Protein AF-A0A2Z4HMQ8-F1 (afdb_monomer_lite)

Structure (mmCIF, N/CA/C/O backbone):
data_AF-A0A2Z4HMQ8-F1
#
_entry.id   AF-A0A2Z4HMQ8-F1
#
loop_
_atom_site.group_PDB
_atom_site.id
_atom_site.type_symbol
_atom_site.label_atom_id
_atom_site.label_alt_id
_atom_site.label_comp_id
_atom_site.label_asym_id
_atom_site.label_entity_id
_atom_site.label_seq_id
_atom_site.pdbx_PDB_ins_code
_atom_site.Cartn_x
_atom_site.Cartn_y
_atom_site.Cartn_z
_atom_site.occupancy
_atom_site.B_iso_or_equiv
_atom_site.auth_seq_id
_atom_site.auth_comp_id
_atom_site.auth_asym_id
_atom_site.auth_atom_id
_atom_site.pdbx_PDB_model_num
ATOM 1 N N . THR A 1 1 ? -20.849 -0.006 -19.896 1.00 36.09 1 THR A N 1
ATOM 2 C CA . THR A 1 1 ? -19.825 0.909 -20.436 1.00 36.09 1 THR A CA 1
ATOM 3 C C . THR A 1 1 ? -18.624 0.067 -20.778 1.00 36.09 1 THR A C 1
ATOM 5 O O . THR A 1 1 ? -18.210 -0.739 -19.958 1.00 36.09 1 THR A O 1
ATOM 8 N N . VAL A 1 2 ? -18.182 0.117 -22.032 1.00 34.94 2 VAL A N 1
ATOM 9 C CA . VAL A 1 2 ? -17.009 -0.637 -22.487 1.00 34.94 2 VAL A CA 1
ATOM 10 C C . VAL A 1 2 ? -15.808 -0.027 -21.775 1.00 34.94 2 VAL A C 1
ATOM 12 O O . VAL A 1 2 ? -15.567 1.167 -21.926 1.00 34.94 2 VAL A O 1
ATOM 15 N N . VAL A 1 3 ? -15.123 -0.814 -20.949 1.00 39.94 3 VAL A N 1
ATOM 16 C CA . VAL A 1 3 ? -13.788 -0.463 -20.467 1.00 39.94 3 VAL A CA 1
ATOM 17 C C . VAL A 1 3 ? -12.914 -0.538 -21.713 1.00 39.94 3 VAL A C 1
ATOM 19 O O . VAL A 1 3 ? -12.591 -1.633 -22.171 1.00 39.94 3 VAL A O 1
ATOM 22 N N . GLU A 1 4 ? -12.652 0.598 -22.364 1.00 44.06 4 GLU A N 1
ATOM 23 C CA . GLU A 1 4 ? -11.543 0.660 -23.314 1.00 44.06 4 GLU A CA 1
ATOM 24 C C . GLU A 1 4 ? -10.316 0.162 -22.556 1.00 44.06 4 GLU A C 1
ATOM 26 O O . GLU A 1 4 ? -10.044 0.634 -21.451 1.00 44.06 4 GLU A O 1
ATOM 31 N N . ASN A 1 5 ? -9.636 -0.851 -23.096 1.00 44.47 5 ASN A N 1
ATOM 32 C CA . ASN A 1 5 ? -8.364 -1.309 -22.557 1.00 44.47 5 ASN A CA 1
ATOM 33 C C . ASN A 1 5 ? -7.450 -0.084 -22.469 1.00 44.47 5 ASN A C 1
ATOM 35 O O . ASN A 1 5 ? -6.948 0.371 -23.495 1.00 44.47 5 ASN A O 1
ATOM 39 N N . MET A 1 6 ? -7.278 0.470 -21.267 1.00 53.66 6 MET A N 1
ATOM 40 C CA . MET A 1 6 ? -6.329 1.544 -21.012 1.00 53.66 6 MET A CA 1
ATOM 41 C C . MET A 1 6 ? -4.940 0.957 -21.235 1.00 53.66 6 MET A C 1
ATOM 43 O O . MET A 1 6 ? -4.371 0.299 -20.369 1.00 53.66 6 MET A O 1
ATOM 47 N N . THR A 1 7 ? -4.427 1.105 -22.451 1.00 65.50 7 THR A N 1
ATOM 48 C CA . THR A 1 7 ? -3.053 0.749 -22.773 1.00 65.50 7 THR A CA 1
ATOM 49 C C . THR A 1 7 ? -2.181 1.894 -22.299 1.00 65.50 7 THR A C 1
ATOM 51 O O . THR A 1 7 ? -2.090 2.933 -22.954 1.00 65.50 7 THR A O 1
ATOM 54 N N . PHE A 1 8 ? -1.574 1.721 -21.133 1.00 78.12 8 PHE A N 1
ATOM 55 C CA . PHE A 1 8 ? -0.517 2.611 -20.685 1.00 78.12 8 PHE A CA 1
ATOM 56 C C . PHE A 1 8 ? 0.743 2.323 -21.513 1.00 78.12 8 PHE A C 1
ATOM 58 O O . PHE A 1 8 ? 1.041 1.150 -21.754 1.00 78.12 8 PHE A O 1
ATOM 65 N N . PRO A 1 9 ? 1.518 3.341 -21.930 1.00 92.69 9 PRO A N 1
ATOM 66 C CA . PRO A 1 9 ? 2.778 3.143 -22.651 1.00 92.69 9 PRO A CA 1
ATOM 67 C C . PRO A 1 9 ? 3.895 2.631 -21.723 1.00 92.69 9 PRO A C 1
ATOM 69 O O . PRO A 1 9 ? 5.072 2.873 -21.964 1.00 92.69 9 PRO A O 1
ATOM 72 N N . ILE A 1 10 ? 3.532 1.959 -20.628 1.00 95.81 10 ILE A N 1
ATOM 73 C CA . ILE A 1 10 ? 4.424 1.350 -19.650 1.00 95.81 10 ILE A CA 1
ATOM 74 C C . ILE A 1 10 ? 3.818 0.032 -19.153 1.00 95.81 10 ILE A C 1
ATOM 76 O O . ILE A 1 10 ? 2.598 -0.143 -19.163 1.00 95.81 10 ILE A O 1
ATOM 80 N N . ARG A 1 11 ? 4.660 -0.900 -18.702 1.00 95.88 11 ARG A N 1
ATOM 81 C CA . ARG A 1 11 ? 4.232 -2.175 -18.108 1.00 95.88 11 ARG A CA 1
ATOM 82 C C . ARG A 1 11 ? 5.260 -2.731 -17.129 1.00 95.88 11 ARG A C 1
ATOM 84 O O . ARG A 1 11 ? 6.455 -2.462 -17.255 1.00 95.88 11 ARG A O 1
ATOM 91 N N . LEU A 1 12 ? 4.789 -3.569 -16.208 1.00 95.12 12 LEU A N 1
ATOM 92 C CA . LEU A 1 12 ? 5.636 -4.445 -15.403 1.00 95.12 12 LEU A CA 1
ATOM 93 C C . LEU A 1 12 ? 5.644 -5.842 -16.023 1.00 95.12 12 LEU A C 1
ATOM 95 O O . LEU A 1 12 ? 4.594 -6.382 -16.369 1.00 95.12 12 LEU A O 1
ATOM 99 N N . VAL A 1 13 ? 6.831 -6.420 -16.189 1.00 95.31 13 VAL A N 1
ATOM 100 C CA . VAL A 1 13 ? 7.010 -7.767 -16.749 1.00 95.31 13 VAL A CA 1
ATOM 101 C C . VAL A 1 13 ? 7.883 -8.633 -15.852 1.00 95.31 13 VAL A C 1
ATOM 103 O O . VAL A 1 13 ? 8.680 -8.134 -15.057 1.00 95.31 13 VAL A O 1
ATOM 106 N N . ASP A 1 14 ? 7.742 -9.950 -16.005 1.00 93.00 14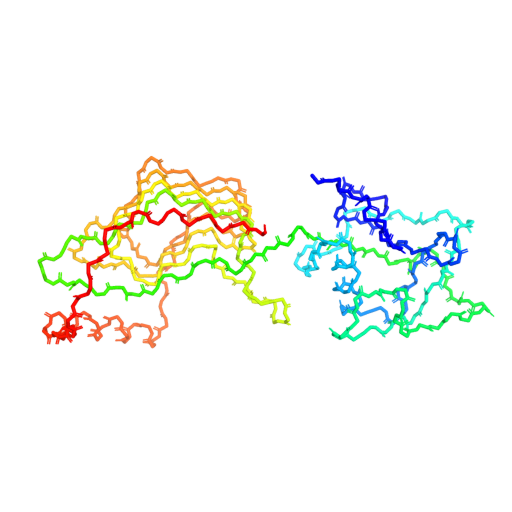 ASP A N 1
ATOM 107 C CA . ASP A 1 14 ? 8.514 -10.969 -15.282 1.00 93.00 14 ASP A CA 1
ATOM 108 C C . ASP A 1 14 ? 8.408 -10.883 -13.743 1.00 93.00 14 ASP A C 1
ATOM 110 O O . ASP A 1 14 ? 9.294 -11.343 -13.018 1.00 93.00 14 ASP A O 1
ATOM 114 N N . GLY A 1 15 ? 7.317 -10.298 -13.240 1.00 91.94 15 GLY A N 1
ATOM 115 C CA . GLY A 1 15 ? 6.936 -10.331 -11.831 1.00 91.94 15 GLY A CA 1
ATOM 116 C C . GLY A 1 15 ? 6.167 -11.588 -11.440 1.00 91.94 15 GLY A C 1
ATOM 117 O O . GLY A 1 15 ? 5.676 -12.334 -12.288 1.00 91.94 15 GLY A O 1
ATOM 118 N N . VAL A 1 16 ? 6.041 -11.821 -10.131 1.00 91.75 16 VAL A N 1
ATOM 119 C CA . VAL A 1 16 ? 5.185 -12.900 -9.602 1.00 91.75 16 VAL A CA 1
ATOM 120 C C . VAL A 1 16 ? 3.710 -12.489 -9.637 1.00 91.75 16 VAL A C 1
ATOM 122 O O . VAL A 1 16 ? 2.835 -13.343 -9.778 1.00 91.75 16 VAL A O 1
ATOM 125 N N . THR A 1 17 ? 3.438 -11.188 -9.518 1.00 91.00 17 THR A N 1
ATOM 126 C CA . THR A 1 17 ? 2.111 -10.575 -9.634 1.00 91.00 17 THR A CA 1
ATOM 127 C C . THR A 1 17 ? 2.119 -9.492 -10.713 1.00 91.00 17 THR A C 1
ATOM 129 O O . THR A 1 17 ? 3.168 -9.121 -11.232 1.00 91.00 17 THR A O 1
ATOM 132 N N . ASP A 1 18 ? 0.940 -8.968 -11.033 1.00 90.94 18 ASP A N 1
ATOM 133 C CA . ASP A 1 18 ? 0.739 -7.808 -11.909 1.00 90.94 18 ASP A CA 1
ATOM 134 C C . ASP A 1 18 ? 1.208 -6.472 -11.301 1.00 90.94 18 ASP A C 1
ATOM 136 O O . ASP A 1 18 ? 1.281 -5.461 -11.994 1.00 90.94 18 ASP A O 1
ATOM 140 N N . GLN A 1 19 ? 1.547 -6.470 -10.012 1.00 92.38 19 GLN A N 1
ATOM 141 C CA . GLN A 1 19 ? 1.969 -5.297 -9.250 1.00 92.38 19 GLN A CA 1
ATOM 142 C C . GLN A 1 19 ? 3.485 -5.212 -9.071 1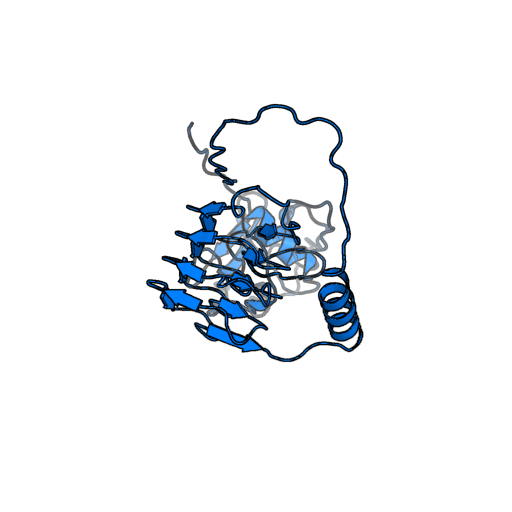.00 92.38 19 GLN A C 1
ATOM 144 O O . GLN A 1 19 ? 3.978 -4.236 -8.515 1.00 92.38 19 GLN A O 1
ATOM 149 N N . GLU A 1 20 ? 4.246 -6.211 -9.511 1.00 94.19 20 GLU A N 1
ATOM 150 C CA . GLU A 1 20 ? 5.702 -6.188 -9.413 1.00 94.19 20 GLU A CA 1
ATOM 151 C C . GLU A 1 20 ? 6.363 -6.607 -10.723 1.00 94.19 20 GLU A C 1
ATOM 153 O O . GLU A 1 20 ? 5.771 -7.316 -11.527 1.00 94.19 20 GLU A O 1
ATOM 158 N N . GLY A 1 21 ? 7.602 -6.174 -10.954 1.00 95.38 21 GLY A N 1
ATOM 159 C CA . GLY A 1 21 ? 8.387 -6.646 -12.093 1.00 95.38 21 GLY A CA 1
ATOM 160 C C . GLY A 1 21 ? 9.405 -5.643 -12.612 1.00 95.38 21 GLY A C 1
ATOM 161 O O . GLY A 1 21 ? 9.645 -4.591 -12.014 1.00 95.38 21 GLY A O 1
ATOM 162 N N . ARG A 1 22 ? 10.022 -5.994 -13.741 1.00 96.44 22 ARG A N 1
ATOM 163 C CA . ARG A 1 22 ? 10.869 -5.090 -14.523 1.00 96.44 22 ARG A CA 1
ATOM 164 C C . ARG A 1 22 ? 9.989 -4.066 -15.227 1.00 96.44 22 ARG A C 1
ATOM 166 O O . ARG A 1 22 ? 8.999 -4.442 -15.850 1.00 96.44 22 ARG A O 1
ATOM 173 N N . LEU A 1 23 ? 10.372 -2.798 -15.150 1.00 96.31 23 LEU A N 1
ATOM 174 C CA . LEU A 1 23 ? 9.684 -1.716 -15.837 1.00 96.31 23 LEU A CA 1
ATOM 175 C C . LEU A 1 23 ? 10.112 -1.661 -17.307 1.00 96.31 23 LEU A C 1
ATOM 177 O O . LEU A 1 23 ? 11.295 -1.497 -17.619 1.00 96.31 23 LEU A O 1
ATOM 181 N N . GLU A 1 24 ? 9.131 -1.751 -18.197 1.00 96.38 24 GLU A N 1
ATOM 182 C CA . GLU A 1 24 ? 9.290 -1.486 -19.623 1.00 96.38 24 GLU A CA 1
ATOM 183 C C . GLU A 1 24 ? 8.391 -0.324 -20.043 1.00 96.38 24 GLU A C 1
ATOM 185 O O . GLU A 1 24 ? 7.298 -0.145 -19.505 1.00 96.38 24 GLU A O 1
ATOM 190 N N . VAL A 1 25 ? 8.860 0.457 -21.013 1.00 95.50 25 VAL A N 1
ATOM 191 C CA . VAL A 1 25 ? 8.139 1.583 -21.616 1.00 95.50 25 VAL A CA 1
ATOM 192 C C . VAL A 1 25 ? 8.033 1.379 -23.122 1.00 95.50 25 VAL A C 1
ATOM 194 O O . VAL A 1 25 ? 8.879 0.709 -23.719 1.00 95.50 25 VAL A O 1
ATOM 197 N N . GLU A 1 26 ? 7.012 1.964 -23.734 1.00 94.19 26 GLU A N 1
ATOM 198 C CA . GLU A 1 26 ? 6.814 1.997 -25.177 1.00 94.19 26 GLU A CA 1
ATOM 199 C C . GLU A 1 26 ? 7.099 3.405 -25.704 1.00 94.19 26 GLU A C 1
ATOM 201 O O . GLU A 1 26 ? 6.390 4.355 -25.376 1.00 94.19 26 GLU A O 1
ATOM 206 N N . LEU A 1 27 ? 8.128 3.534 -26.544 1.00 89.94 27 LEU A N 1
ATOM 207 C CA . LEU A 1 27 ? 8.435 4.761 -27.282 1.00 89.94 27 LEU A CA 1
ATOM 208 C C . LEU A 1 27 ? 8.437 4.448 -28.776 1.00 89.94 27 LEU A C 1
ATOM 210 O O . LEU A 1 27 ? 9.053 3.472 -29.205 1.00 89.94 27 LEU A O 1
ATOM 214 N N . ASP A 1 28 ? 7.727 5.256 -29.565 1.00 88.81 28 ASP A N 1
ATOM 215 C CA . ASP A 1 28 ? 7.635 5.118 -31.027 1.00 88.81 28 ASP A CA 1
ATOM 216 C C . ASP A 1 28 ? 7.291 3.685 -31.500 1.00 88.81 28 ASP A C 1
ATOM 218 O O . ASP A 1 28 ? 7.827 3.180 -32.489 1.00 88.81 28 ASP A O 1
ATOM 222 N N . GLY A 1 29 ? 6.399 3.003 -30.770 1.00 90.38 29 GLY A N 1
ATOM 223 C CA . GLY A 1 29 ? 5.945 1.637 -31.069 1.00 90.38 29 GLY A CA 1
ATOM 224 C C . GLY A 1 29 ? 6.947 0.529 -30.722 1.00 90.38 29 GLY A C 1
ATOM 225 O O . GLY A 1 29 ? 6.772 -0.615 -31.144 1.00 90.38 29 GLY A O 1
ATOM 226 N N . THR A 1 30 ? 8.014 0.852 -29.985 1.00 92.12 30 THR A N 1
ATOM 227 C CA . THR A 1 30 ? 9.024 -0.109 -29.530 1.00 92.12 30 THR A CA 1
ATOM 228 C C . THR A 1 30 ? 9.030 -0.197 -28.010 1.00 92.12 30 THR A C 1
ATOM 230 O O . THR A 1 30 ? 9.172 0.812 -27.323 1.00 92.12 30 THR A O 1
ATOM 233 N N . TRP A 1 31 ? 8.934 -1.421 -27.488 1.00 95.44 31 TRP A N 1
ATOM 234 C CA . TRP A 1 31 ? 9.090 -1.706 -26.062 1.00 95.44 31 TRP A CA 1
ATOM 235 C C . TRP A 1 31 ? 10.560 -1.869 -25.682 1.00 95.44 31 TRP A C 1
ATOM 237 O O . TRP A 1 31 ? 11.325 -2.530 -26.389 1.00 95.44 31 TRP A O 1
ATOM 247 N N . GLY A 1 32 ? 10.936 -1.330 -24.528 1.00 94.94 32 GLY A N 1
ATOM 248 C CA . GLY A 1 32 ? 12.270 -1.503 -23.969 1.00 94.94 32 GLY A CA 1
ATOM 249 C C . GLY A 1 32 ? 12.357 -1.116 -22.501 1.00 94.94 32 GLY A C 1
ATOM 250 O O . GLY A 1 32 ? 11.380 -0.669 -21.902 1.00 94.94 32 GLY A O 1
ATOM 251 N N . THR A 1 33 ? 13.524 -1.334 -21.903 1.00 95.56 33 THR A N 1
ATOM 252 C CA . THR A 1 33 ? 13.729 -1.170 -20.460 1.00 95.56 33 THR A CA 1
ATOM 253 C C . THR A 1 33 ? 14.157 0.247 -20.092 1.00 95.56 33 THR A C 1
ATOM 255 O O . THR A 1 33 ? 14.583 1.045 -20.934 1.00 95.56 33 THR A O 1
ATOM 258 N N . VAL A 1 34 ? 14.055 0.555 -18.800 1.00 94.75 34 VAL A N 1
ATOM 259 C CA . VAL A 1 34 ? 14.532 1.810 -18.210 1.00 94.75 34 VAL A CA 1
ATOM 260 C C . VAL A 1 34 ? 15.769 1.535 -17.364 1.00 94.75 34 VAL A C 1
ATOM 262 O O . VAL A 1 34 ? 15.760 0.632 -16.532 1.00 94.75 34 VAL A O 1
ATOM 265 N N . CYS A 1 35 ? 16.825 2.324 -17.546 1.00 94.00 35 CYS A N 1
ATOM 266 C CA . CYS A 1 35 ? 18.038 2.247 -16.743 1.00 94.00 35 CYS A CA 1
ATOM 267 C C . CYS A 1 35 ? 17.882 2.994 -15.411 1.00 94.00 35 CYS A C 1
ATOM 269 O O . CYS A 1 35 ? 17.401 4.124 -15.364 1.00 94.00 35 CYS A O 1
ATOM 271 N N . ASN A 1 36 ? 18.383 2.404 -14.326 1.00 93.62 36 ASN A N 1
ATOM 272 C CA . ASN A 1 36 ? 18.281 2.930 -12.966 1.00 93.62 36 ASN A CA 1
ATOM 273 C C . ASN A 1 36 ? 19.218 4.116 -12.658 1.00 93.62 36 ASN A C 1
ATOM 275 O O . ASN A 1 36 ? 19.211 4.637 -11.540 1.00 93.62 36 ASN A O 1
ATOM 279 N N . LYS A 1 37 ? 20.030 4.567 -13.625 1.00 92.25 37 LYS A N 1
ATOM 280 C CA . LYS A 1 37 ? 20.868 5.765 -13.474 1.00 92.25 37 LYS A CA 1
ATOM 281 C C . LYS A 1 37 ? 19.989 6.998 -13.291 1.00 92.25 37 LYS A C 1
ATOM 283 O O . LYS A 1 37 ? 19.204 7.325 -14.175 1.00 92.25 37 LYS A O 1
ATOM 288 N N . GLY A 1 38 ? 20.149 7.675 -12.156 1.00 90.75 38 GLY A N 1
ATOM 289 C CA . GLY A 1 38 ? 19.339 8.841 -11.802 1.00 90.75 38 GLY A CA 1
ATOM 290 C C . GLY A 1 38 ? 17.894 8.508 -11.428 1.00 90.75 38 GLY A C 1
ATOM 291 O O . GLY A 1 38 ? 17.094 9.425 -11.305 1.00 90.75 38 GLY A O 1
ATOM 292 N N . TRP A 1 39 ? 17.546 7.228 -11.248 1.00 94.31 39 TRP A N 1
ATOM 293 C CA . TRP A 1 39 ? 16.189 6.841 -10.872 1.00 94.31 39 TRP A CA 1
ATOM 294 C C . TRP A 1 39 ? 15.866 7.290 -9.447 1.00 94.31 39 TRP A C 1
ATOM 296 O O . TRP A 1 39 ? 16.622 7.013 -8.513 1.00 94.31 39 TRP A O 1
ATOM 306 N N . THR A 1 40 ? 14.736 7.970 -9.284 1.00 92.25 40 THR A N 1
ATOM 307 C CA . THR A 1 40 ? 14.275 8.508 -8.004 1.00 92.25 40 THR A CA 1
ATOM 308 C C . THR A 1 40 ? 12.998 7.815 -7.542 1.00 92.25 40 THR A C 1
ATOM 310 O O . THR A 1 40 ? 12.310 7.143 -8.310 1.00 92.25 40 THR A O 1
ATOM 313 N N . GLU A 1 41 ? 12.659 8.005 -6.269 1.00 90.75 41 GLU A N 1
ATOM 314 C CA . GLU A 1 41 ? 11.365 7.591 -5.724 1.00 90.75 41 GLU A CA 1
ATOM 315 C C . GLU A 1 41 ? 10.193 8.263 -6.449 1.00 90.75 41 GLU A C 1
ATOM 317 O O . GLU A 1 41 ? 9.200 7.601 -6.737 1.00 90.75 41 GLU A O 1
ATOM 322 N N . GLN A 1 42 ? 10.351 9.531 -6.839 1.00 92.00 42 GLN A N 1
ATOM 323 C CA . GLN A 1 42 ? 9.341 10.248 -7.610 1.00 92.00 42 GLN A CA 1
ATOM 324 C C . GLN A 1 42 ? 9.010 9.538 -8.924 1.00 92.00 42 GLN A C 1
ATOM 326 O O . GLN A 1 42 ? 7.843 9.360 -9.260 1.00 92.00 42 GLN A O 1
ATOM 331 N N . ASN A 1 43 ? 10.025 9.054 -9.642 1.00 95.00 43 ASN A N 1
ATOM 332 C CA . ASN A 1 43 ? 9.802 8.304 -10.876 1.00 95.00 43 ASN A CA 1
ATOM 333 C C . ASN A 1 43 ? 9.031 7.001 -10.617 1.00 95.00 43 ASN A C 1
ATOM 335 O O . ASN A 1 43 ? 8.200 6.609 -11.433 1.00 95.00 43 ASN A O 1
ATOM 339 N N . SER A 1 44 ? 9.280 6.336 -9.482 1.00 94.38 44 SER A N 1
ATOM 340 C CA . SER A 1 44 ? 8.524 5.148 -9.072 1.00 94.38 44 SER A CA 1
ATOM 341 C C . SER A 1 44 ? 7.057 5.474 -8.781 1.00 94.38 44 SER A C 1
ATOM 343 O O . SER A 1 44 ? 6.183 4.706 -9.178 1.00 94.38 44 SER A O 1
ATOM 345 N N . ILE A 1 45 ? 6.780 6.613 -8.131 1.00 92.06 45 ILE A N 1
ATOM 346 C CA . ILE A 1 45 ? 5.415 7.101 -7.877 1.00 92.06 45 ILE A CA 1
ATOM 347 C C . ILE A 1 45 ? 4.693 7.342 -9.204 1.00 92.06 45 ILE A C 1
ATOM 349 O O . ILE A 1 45 ? 3.618 6.783 -9.410 1.00 92.06 45 ILE A O 1
ATOM 353 N N . ILE A 1 46 ? 5.303 8.090 -10.130 1.00 93.94 46 ILE A N 1
ATOM 354 C CA . ILE A 1 46 ? 4.700 8.365 -11.443 1.00 93.94 46 ILE A CA 1
ATOM 355 C C . ILE A 1 46 ? 4.481 7.075 -12.238 1.00 93.94 46 ILE A C 1
ATOM 357 O O . ILE A 1 46 ? 3.399 6.880 -12.785 1.00 93.94 46 ILE A O 1
ATOM 361 N N . ALA A 1 47 ? 5.454 6.161 -12.257 1.00 95.19 47 ALA A N 1
ATOM 362 C CA . ALA A 1 47 ? 5.327 4.889 -12.963 1.00 95.19 47 ALA A CA 1
ATOM 363 C C . ALA A 1 47 ? 4.202 4.006 -12.394 1.00 95.19 47 ALA A C 1
ATOM 365 O O . ALA A 1 47 ? 3.402 3.474 -13.159 1.00 95.19 47 ALA A O 1
ATOM 366 N N . CYS A 1 48 ? 4.098 3.858 -11.068 1.00 94.12 48 CYS A N 1
ATOM 367 C CA . CYS A 1 48 ? 3.000 3.094 -10.470 1.00 94.12 48 CYS A CA 1
ATOM 368 C C . CYS A 1 48 ? 1.647 3.771 -10.722 1.00 94.12 48 CYS A C 1
ATOM 370 O O . CYS A 1 48 ? 0.713 3.096 -11.152 1.00 94.12 48 CYS A O 1
ATOM 372 N N . ASN A 1 49 ? 1.553 5.093 -10.543 1.00 92.25 49 ASN A N 1
ATOM 373 C CA . ASN A 1 49 ? 0.316 5.844 -10.775 1.00 92.25 49 ASN A CA 1
ATOM 374 C C . ASN A 1 49 ? -0.154 5.724 -12.227 1.00 92.25 49 ASN A C 1
ATOM 376 O O . ASN A 1 49 ? -1.340 5.524 -12.482 1.00 92.25 49 ASN A O 1
ATOM 380 N N . GLN A 1 50 ? 0.776 5.784 -13.183 1.00 94.50 50 GLN A N 1
ATOM 381 C CA . GLN A 1 50 ? 0.480 5.594 -14.598 1.00 94.50 50 GLN A CA 1
ATOM 382 C C . GLN A 1 50 ? 0.001 4.167 -14.907 1.00 94.50 50 GLN A C 1
ATOM 384 O O . GLN A 1 50 ? -0.717 3.990 -15.877 1.00 94.50 50 GLN A O 1
ATOM 389 N N . LEU A 1 51 ? 0.318 3.161 -14.085 1.00 93.88 51 LEU A N 1
ATOM 390 C CA . LEU A 1 51 ? -0.252 1.807 -14.179 1.00 93.88 51 LEU A CA 1
ATOM 391 C C . LEU A 1 51 ? -1.620 1.669 -13.481 1.00 93.88 51 LEU A C 1
ATOM 393 O O . LEU A 1 51 ? -2.181 0.574 -13.462 1.00 93.88 51 LEU A O 1
ATOM 397 N N . GLY A 1 52 ? -2.152 2.738 -12.879 1.00 91.88 52 GLY A N 1
ATOM 398 C CA . GLY A 1 52 ? -3.338 2.677 -12.017 1.00 91.88 52 GLY A CA 1
ATOM 399 C C . GLY A 1 52 ? -3.069 2.035 -10.650 1.00 91.88 52 GLY A C 1
ATOM 400 O O . GLY A 1 52 ? -3.993 1.561 -9.992 1.00 91.88 52 GLY A O 1
ATOM 401 N N . LEU A 1 53 ? -1.805 1.988 -10.231 1.00 91.88 53 LEU A N 1
ATOM 402 C CA . LEU A 1 53 ? -1.346 1.424 -8.967 1.00 91.88 53 LEU A CA 1
ATOM 403 C C . LEU A 1 53 ? -0.733 2.521 -8.087 1.00 91.88 53 LEU A C 1
ATOM 405 O O . LEU A 1 53 ? -0.434 3.616 -8.542 1.00 91.88 53 LEU A O 1
ATOM 409 N N . ALA A 1 54 ? -0.496 2.224 -6.816 1.00 88.94 54 ALA A N 1
ATOM 410 C CA . ALA A 1 54 ? 0.215 3.102 -5.897 1.00 88.94 54 ALA A CA 1
ATOM 411 C C . ALA A 1 54 ? 1.632 2.586 -5.639 1.00 88.94 54 ALA A C 1
ATOM 413 O O . ALA A 1 54 ? 1.845 1.392 -5.429 1.00 88.94 54 ALA A O 1
ATOM 414 N N . TYR A 1 55 ? 2.611 3.486 -5.589 1.00 88.38 55 TYR A N 1
ATOM 415 C CA . TYR A 1 55 ? 3.934 3.145 -5.076 1.00 88.38 55 TYR A CA 1
ATOM 416 C C . TYR A 1 55 ? 3.918 3.135 -3.542 1.00 88.38 55 TYR A C 1
ATOM 418 O O . TYR A 1 55 ? 3.342 4.025 -2.914 1.00 88.38 55 TYR A O 1
ATOM 426 N N . ASN A 1 56 ? 4.557 2.136 -2.929 1.00 81.31 56 ASN A N 1
ATOM 427 C CA . ASN A 1 56 ? 4.750 2.098 -1.484 1.00 81.31 56 ASN A CA 1
ATOM 428 C C . ASN A 1 56 ? 6.129 1.519 -1.140 1.00 81.31 56 ASN A C 1
ATOM 430 O O . ASN A 1 56 ? 6.360 0.320 -1.320 1.00 81.31 56 ASN A O 1
ATOM 434 N N . PRO A 1 57 ? 7.035 2.332 -0.577 1.00 77.44 57 PRO A N 1
ATOM 435 C CA . PRO A 1 57 ? 8.412 1.917 -0.331 1.00 77.44 57 PRO A CA 1
ATOM 436 C C . PRO A 1 57 ? 8.543 0.806 0.720 1.00 77.44 57 PRO A C 1
ATOM 438 O O . PRO A 1 57 ? 9.587 0.157 0.788 1.00 77.44 57 PRO A O 1
ATOM 441 N N . ARG A 1 58 ? 7.498 0.520 1.518 1.00 75.06 58 ARG A N 1
ATOM 442 C CA . ARG A 1 58 ? 7.500 -0.595 2.484 1.00 75.06 58 ARG A CA 1
ATOM 443 C C . ARG A 1 58 ? 7.488 -1.971 1.824 1.00 75.06 58 ARG A C 1
ATOM 445 O O . ARG A 1 58 ? 7.979 -2.920 2.428 1.00 75.06 58 ARG A O 1
ATOM 452 N N . PHE A 1 59 ? 6.956 -2.091 0.608 1.00 72.62 59 PHE A N 1
ATOM 453 C CA . PHE A 1 59 ? 6.927 -3.366 -0.120 1.00 72.62 59 PHE A CA 1
ATOM 454 C C . PHE A 1 59 ? 8.304 -3.773 -0.659 1.00 72.62 59 PHE A C 1
ATOM 456 O O . PHE A 1 59 ? 8.492 -4.910 -1.098 1.00 72.62 59 PHE A O 1
ATOM 463 N N . GLY A 1 60 ? 9.288 -2.875 -0.560 1.00 71.06 60 GLY A N 1
ATOM 464 C CA . GLY A 1 60 ? 10.658 -3.135 -0.960 1.00 71.06 60 GLY A CA 1
ATOM 465 C C . GLY A 1 60 ? 10.782 -3.336 -2.466 1.00 71.06 60 GLY A C 1
ATOM 466 O O . GLY A 1 60 ? 10.103 -2.697 -3.263 1.00 71.06 60 GLY A O 1
ATOM 467 N N . GLN A 1 61 ? 11.705 -4.207 -2.859 1.00 80.12 61 GLN A N 1
ATOM 468 C CA . GLN A 1 61 ? 11.961 -4.513 -4.264 1.00 80.12 61 GLN A CA 1
ATOM 469 C C . GLN A 1 61 ? 11.181 -5.759 -4.697 1.00 80.12 61 GLN A C 1
ATOM 471 O O . GLN A 1 61 ? 10.868 -6.594 -3.844 1.00 80.12 61 GLN A O 1
ATOM 476 N N . PRO A 1 62 ? 10.922 -5.929 -6.006 1.00 84.25 62 PRO A N 1
ATOM 477 C CA . PRO A 1 62 ? 10.282 -7.133 -6.520 1.00 84.25 62 PRO A CA 1
ATOM 478 C C . PRO A 1 62 ? 10.977 -8.413 -6.071 1.00 84.25 62 PRO A C 1
ATOM 480 O O . PRO A 1 62 ? 12.210 -8.471 -5.998 1.00 84.25 62 PRO A O 1
ATOM 483 N N . LYS A 1 63 ? 10.185 -9.457 -5.814 1.00 84.19 63 LYS A N 1
ATOM 484 C CA . LYS A 1 63 ? 10.677 -10.777 -5.385 1.00 84.19 63 LYS A CA 1
ATOM 485 C C . LYS A 1 63 ? 11.582 -11.429 -6.424 1.00 84.19 63 LYS A C 1
ATOM 487 O O . LYS A 1 63 ? 12.488 -12.182 -6.070 1.00 84.19 63 LYS A O 1
ATOM 492 N N . VAL A 1 64 ? 11.320 -11.156 -7.700 1.00 84.69 64 VAL A N 1
ATOM 493 C CA . VAL A 1 64 ? 12.073 -11.678 -8.839 1.00 84.69 64 VAL A CA 1
ATOM 494 C C . VAL A 1 64 ? 12.642 -10.512 -9.631 1.00 84.69 64 VAL A C 1
ATOM 496 O O . VAL A 1 64 ? 11.948 -9.545 -9.933 1.00 84.69 64 VAL A O 1
ATOM 499 N N . LYS A 1 65 ? 13.923 -10.624 -9.985 1.00 86.62 65 LYS A N 1
ATOM 500 C CA . LYS A 1 65 ? 14.622 -9.669 -10.843 1.00 86.62 65 LYS A CA 1
ATOM 501 C C . LYS A 1 65 ? 15.239 -10.385 -12.029 1.00 86.62 65 LYS A C 1
ATOM 503 O O . LYS A 1 65 ? 16.423 -10.716 -12.027 1.00 86.62 65 LYS A O 1
ATOM 508 N N . ALA A 1 66 ? 14.409 -10.682 -13.018 1.00 86.06 66 ALA A N 1
ATOM 509 C CA . ALA A 1 66 ? 14.881 -11.237 -14.274 1.00 86.06 66 ALA A CA 1
ATOM 510 C C . ALA A 1 66 ? 15.486 -10.118 -15.133 1.00 86.06 66 ALA A C 1
ATOM 512 O O . ALA A 1 66 ? 14.801 -9.144 -15.457 1.00 86.06 66 ALA A O 1
ATOM 513 N N . SER A 1 67 ? 16.758 -10.254 -15.509 1.00 87.38 67 SER A N 1
ATOM 514 C CA . SER A 1 67 ? 17.365 -9.388 -16.524 1.00 87.38 67 SER A CA 1
ATOM 515 C C . SER A 1 67 ? 16.639 -9.564 -17.853 1.00 87.38 67 SER A C 1
ATOM 517 O O . SER A 1 67 ? 16.307 -10.691 -18.234 1.00 87.38 67 SER A O 1
ATOM 519 N N . ALA A 1 68 ? 16.431 -8.469 -18.580 1.00 92.75 68 ALA A N 1
ATOM 520 C CA . ALA A 1 68 ? 15.886 -8.563 -19.924 1.00 92.75 68 ALA A CA 1
ATOM 521 C C . ALA A 1 68 ? 16.845 -9.324 -20.868 1.00 92.75 68 ALA A C 1
ATOM 523 O O . ALA A 1 68 ? 18.064 -9.373 -20.639 1.00 92.75 68 ALA A O 1
ATOM 524 N N . PRO A 1 69 ? 16.326 -9.915 -21.960 1.00 93.19 69 PRO A N 1
ATOM 525 C CA . PRO A 1 69 ? 17.160 -10.431 -23.039 1.00 93.19 69 PRO A CA 1
ATOM 526 C C . PRO A 1 69 ? 18.131 -9.363 -23.552 1.00 93.19 69 PRO A C 1
ATOM 528 O O . PRO A 1 69 ? 17.744 -8.220 -23.743 1.00 93.19 69 PRO A O 1
ATOM 531 N N . LYS A 1 70 ? 19.373 -9.743 -23.886 1.00 89.56 70 LYS A N 1
ATOM 532 C CA . LYS A 1 70 ? 20.401 -8.805 -24.399 1.00 89.56 70 LYS A CA 1
ATOM 533 C C . LYS A 1 70 ? 20.001 -8.035 -25.666 1.00 89.56 70 LYS A C 1
ATOM 535 O O . LYS A 1 70 ? 20.679 -7.083 -26.032 1.00 89.56 70 LYS A O 1
ATOM 540 N N . SER A 1 71 ? 18.986 -8.510 -26.383 1.00 91.31 71 SER A N 1
ATOM 541 C CA . SER A 1 71 ? 18.437 -7.875 -27.581 1.00 91.31 71 SER A CA 1
ATOM 542 C C . SER A 1 71 ? 17.398 -6.795 -27.278 1.00 91.31 71 SER A C 1
ATOM 544 O O . SER A 1 71 ? 17.006 -6.082 -28.197 1.00 91.31 71 SER A O 1
ATOM 546 N N . THR A 1 72 ? 16.906 -6.708 -26.041 1.00 93.88 72 THR A N 1
ATOM 547 C CA . THR A 1 72 ? 15.915 -5.711 -25.640 1.00 93.88 72 THR A CA 1
ATOM 548 C C . THR A 1 72 ? 16.583 -4.334 -25.578 1.00 93.88 72 THR A C 1
ATOM 550 O O . THR A 1 72 ? 17.646 -4.201 -24.974 1.00 93.88 72 THR A O 1
ATOM 553 N N . PRO A 1 73 ? 16.021 -3.291 -26.210 1.00 93.31 73 PRO A N 1
ATOM 554 C CA . PRO A 1 73 ? 16.606 -1.961 -26.137 1.00 93.31 73 PRO A CA 1
ATOM 555 C C . PRO A 1 73 ? 16.421 -1.364 -24.737 1.00 93.31 73 PRO A C 1
ATOM 557 O O . PRO A 1 73 ? 15.397 -1.573 -24.088 1.00 93.31 73 PRO A O 1
ATOM 560 N N . ILE A 1 74 ? 17.400 -0.579 -24.297 1.00 93.25 74 ILE A N 1
ATOM 561 C CA . ILE A 1 74 ? 17.258 0.322 -23.150 1.00 93.25 74 ILE A CA 1
ATOM 562 C C . ILE A 1 74 ? 16.844 1.673 -23.729 1.00 93.25 74 ILE A C 1
ATOM 564 O O . ILE A 1 74 ? 17.583 2.230 -24.541 1.00 93.25 74 ILE A O 1
ATOM 568 N N . LEU A 1 75 ? 15.661 2.166 -23.365 1.00 93.12 75 LEU A N 1
ATOM 569 C CA . LEU A 1 75 ? 15.047 3.334 -24.010 1.00 93.12 75 LEU A CA 1
ATOM 570 C C . LEU A 1 75 ? 15.219 4.629 -23.217 1.00 93.12 75 LEU A C 1
ATOM 572 O O . LEU A 1 75 ? 15.286 5.699 -23.813 1.00 93.12 75 LEU A O 1
ATOM 576 N N . LEU A 1 76 ? 15.302 4.536 -21.889 1.00 92.81 76 LEU A N 1
ATOM 577 C CA . LEU A 1 76 ? 15.375 5.690 -20.994 1.00 92.81 76 LEU A CA 1
ATOM 578 C C . LEU A 1 76 ? 16.498 5.521 -19.961 1.00 92.81 76 LEU A C 1
ATOM 580 O O . LEU A 1 76 ? 16.705 4.433 -19.421 1.00 92.81 76 LEU A O 1
ATOM 584 N N . ASN A 1 77 ? 17.189 6.610 -19.636 1.00 92.31 77 ASN A N 1
ATOM 585 C CA . ASN A 1 77 ? 18.036 6.773 -18.451 1.00 92.31 77 ASN A CA 1
ATOM 586 C C . ASN A 1 77 ? 17.901 8.223 -17.937 1.00 92.31 77 ASN A C 1
ATOM 588 O O . ASN A 1 77 ? 17.337 9.078 -18.625 1.00 92.31 77 ASN A O 1
ATOM 592 N N . TRP A 1 78 ? 18.387 8.498 -16.720 1.00 92.69 78 TRP A N 1
ATOM 593 C CA . TRP A 1 78 ? 18.307 9.829 -16.096 1.00 92.69 78 TRP A CA 1
ATOM 594 C C . TRP A 1 78 ? 16.902 10.439 -16.145 1.00 92.69 78 TRP A C 1
ATOM 596 O O . TRP A 1 78 ? 16.736 11.639 -16.353 1.00 92.69 78 TRP A O 1
ATOM 606 N N . VAL A 1 79 ? 15.887 9.590 -15.974 1.00 94.25 79 VAL A N 1
ATOM 607 C CA . VAL A 1 79 ? 14.495 10.031 -15.921 1.00 94.25 79 VAL A CA 1
ATOM 608 C C . VAL A 1 79 ? 14.329 10.946 -14.711 1.00 94.25 79 VAL A C 1
ATOM 610 O O . VAL A 1 79 ? 14.774 10.615 -13.613 1.00 94.25 79 VAL A O 1
ATOM 613 N N . SER A 1 80 ? 13.701 12.094 -14.915 1.00 94.75 80 SER A N 1
ATOM 614 C CA . SER A 1 80 ? 13.480 13.118 -13.904 1.00 94.75 80 SER A CA 1
ATOM 615 C C . SER A 1 80 ? 12.046 13.618 -14.013 1.00 94.75 80 SER A C 1
ATOM 617 O O . SER A 1 80 ? 11.776 14.592 -14.717 1.00 94.75 80 SER A O 1
ATOM 619 N N . CYS A 1 81 ? 11.137 12.936 -13.320 1.00 94.94 81 CYS A N 1
ATOM 620 C CA . CYS A 1 81 ? 9.760 13.384 -13.148 1.00 94.94 81 CYS A CA 1
ATOM 621 C C . CYS A 1 81 ? 9.617 14.341 -11.954 1.00 94.94 81 CYS A C 1
ATOM 623 O O . CYS A 1 81 ? 10.413 14.323 -11.012 1.00 94.94 81 CYS A O 1
ATOM 625 N N . THR A 1 82 ? 8.557 15.136 -11.988 1.00 93.69 82 THR A N 1
ATOM 626 C CA . THR A 1 82 ? 8.074 16.026 -10.928 1.00 93.69 82 THR A CA 1
ATOM 627 C C . THR A 1 82 ? 6.731 15.530 -10.376 1.00 93.69 82 THR A C 1
ATOM 629 O O . THR A 1 82 ? 6.194 14.524 -10.839 1.00 93.69 82 THR A O 1
ATOM 632 N N . ASP A 1 83 ? 6.177 16.218 -9.377 1.00 87.75 83 ASP A N 1
ATOM 633 C CA . ASP A 1 83 ? 4.839 15.925 -8.830 1.00 87.75 83 ASP A CA 1
ATOM 634 C C . ASP A 1 83 ? 3.692 16.268 -9.792 1.00 87.75 83 ASP A C 1
ATOM 636 O O . ASP A 1 83 ? 2.566 15.814 -9.599 1.00 87.75 83 ASP A O 1
ATOM 640 N N . GLU A 1 84 ? 3.964 17.063 -10.829 1.00 91.06 84 GLU A N 1
ATOM 641 C CA . GLU A 1 84 ? 2.972 17.471 -11.831 1.00 91.06 84 GLU A CA 1
ATOM 642 C C . GLU A 1 84 ? 2.905 16.498 -13.020 1.00 91.06 84 GLU A C 1
ATOM 644 O O . GLU A 1 84 ? 1.978 16.562 -13.834 1.00 91.06 84 GLU A O 1
ATOM 649 N N . ASP A 1 85 ? 3.871 15.584 -13.126 1.00 94.12 85 ASP A N 1
ATOM 650 C CA . ASP A 1 85 ? 3.923 14.599 -14.197 1.00 94.12 85 ASP A CA 1
ATOM 651 C C . ASP A 1 85 ? 2.954 13.438 -13.939 1.00 94.12 85 ASP A C 1
ATOM 653 O O . ASP A 1 85 ? 2.746 12.990 -12.817 1.00 94.12 85 ASP A O 1
ATOM 657 N N . SER A 1 86 ? 2.360 12.914 -15.009 1.00 91.81 86 SER A N 1
ATOM 658 C CA . SER A 1 86 ? 1.468 11.739 -14.972 1.00 91.81 86 SER A CA 1
ATOM 659 C C . SER A 1 86 ? 1.851 10.670 -15.995 1.00 91.81 86 SER A C 1
ATOM 661 O O . SER A 1 86 ? 1.197 9.635 -16.102 1.00 91.81 86 SER A O 1
ATOM 663 N N . ASP A 1 87 ? 2.912 10.924 -16.761 1.00 93.06 87 ASP A N 1
ATOM 664 C CA . ASP A 1 87 ? 3.373 10.064 -17.837 1.00 93.06 87 ASP A CA 1
ATOM 665 C C . ASP A 1 87 ? 4.899 10.000 -17.823 1.00 93.06 87 ASP A C 1
ATOM 667 O O . ASP A 1 87 ? 5.585 10.945 -18.219 1.00 93.06 87 ASP A O 1
ATOM 671 N N . LEU A 1 88 ? 5.423 8.858 -17.384 1.00 94.56 88 LEU A N 1
ATOM 672 C CA . LEU A 1 88 ? 6.849 8.579 -17.280 1.00 94.56 88 LEU A CA 1
ATOM 673 C C . LEU A 1 88 ? 7.573 8.786 -18.616 1.00 94.56 88 LEU A C 1
ATOM 675 O O . LEU A 1 88 ? 8.725 9.214 -18.636 1.00 94.56 88 LEU A O 1
ATOM 679 N N . THR A 1 89 ? 6.895 8.514 -19.736 1.00 92.69 89 THR A N 1
ATOM 680 C CA . THR A 1 89 ? 7.475 8.647 -21.079 1.00 92.69 89 THR A CA 1
ATOM 681 C C . THR A 1 89 ? 7.665 10.102 -21.513 1.00 92.69 89 THR A C 1
ATOM 683 O O . THR A 1 89 ? 8.420 10.367 -22.446 1.00 92.69 89 THR A O 1
ATOM 686 N N . LYS A 1 90 ? 7.012 11.051 -20.826 1.00 92.44 90 LYS A N 1
ATOM 687 C CA . LYS A 1 90 ? 7.103 12.497 -21.087 1.00 92.44 90 LYS A CA 1
ATOM 688 C C . LYS A 1 90 ? 8.010 13.240 -20.112 1.00 92.44 90 LYS A C 1
ATOM 690 O O . LYS A 1 90 ? 8.331 14.400 -20.368 1.00 92.44 90 LYS A O 1
ATOM 695 N N . CYS A 1 91 ? 8.427 12.594 -19.025 1.00 93.06 91 CYS A N 1
ATOM 696 C CA . CYS A 1 91 ? 9.382 13.180 -18.096 1.00 93.06 91 CYS A CA 1
ATOM 697 C C . CYS A 1 91 ? 10.710 13.488 -18.800 1.00 93.06 91 CYS A C 1
ATOM 699 O O . CYS A 1 91 ? 11.107 12.819 -19.762 1.00 93.06 91 CYS A O 1
ATOM 701 N N . LEU A 1 92 ? 11.435 14.483 -18.281 1.00 91.44 92 LEU A N 1
ATOM 702 C CA . LEU A 1 92 ? 12.789 14.768 -18.747 1.00 91.44 92 LEU A CA 1
ATOM 703 C C . LEU A 1 92 ? 13.639 13.503 -18.616 1.00 91.44 92 LEU A C 1
ATOM 705 O O . LEU A 1 92 ? 13.659 12.864 -17.568 1.00 91.44 92 LEU A O 1
ATOM 709 N N . SER A 1 93 ? 14.323 13.129 -19.686 1.00 87.56 93 SER A N 1
ATOM 710 C CA . SER A 1 93 ? 15.176 11.946 -19.733 1.00 87.56 93 SER A CA 1
ATOM 711 C C . SER A 1 93 ? 16.303 12.168 -20.733 1.00 87.56 93 SER A C 1
ATOM 713 O O . SER A 1 93 ? 16.182 12.965 -21.668 1.00 87.56 93 SER A O 1
ATOM 715 N N . GLU A 1 94 ? 17.427 11.486 -20.534 1.00 82.00 94 GLU A N 1
ATOM 716 C CA . GLU A 1 94 ? 18.554 11.571 -21.456 1.00 82.00 94 GLU A CA 1
ATOM 717 C C . GLU A 1 94 ? 18.391 10.506 -22.550 1.00 82.00 94 GLU A C 1
ATOM 719 O O . GLU A 1 94 ? 19.003 9.450 -22.538 1.00 82.00 94 GLU A O 1
ATOM 724 N N . SER A 1 95 ? 17.561 10.765 -23.558 1.00 64.62 95 SER A N 1
ATOM 725 C CA . SER A 1 95 ? 17.328 9.807 -24.653 1.00 64.62 95 SER A CA 1
ATOM 726 C C . SER A 1 95 ? 18.526 9.653 -25.622 1.00 64.62 95 SER A C 1
ATOM 728 O O . SER A 1 95 ? 18.337 9.353 -26.803 1.00 64.62 95 SER A O 1
ATOM 730 N N . GLN A 1 96 ? 19.766 9.929 -25.192 1.00 57.81 96 GLN A N 1
ATOM 731 C CA . GLN A 1 96 ? 20.931 9.928 -26.076 1.00 57.81 96 GLN A CA 1
ATOM 732 C C . GLN A 1 96 ? 21.313 8.518 -26.525 1.00 57.81 96 GLN A C 1
ATOM 734 O O . GLN A 1 96 ? 21.408 7.586 -25.734 1.00 57.81 96 GLN A O 1
ATOM 739 N N . ASN A 1 97 ? 21.627 8.389 -27.813 1.00 56.81 97 ASN A N 1
ATOM 740 C CA . ASN A 1 97 ? 22.234 7.196 -28.381 1.00 56.81 97 ASN A CA 1
ATOM 741 C C . ASN A 1 97 ? 23.766 7.400 -28.439 1.00 56.81 97 ASN A C 1
ATOM 743 O O . ASN A 1 97 ? 24.208 8.272 -29.193 1.00 56.81 97 ASN A O 1
ATOM 747 N N . PRO A 1 98 ? 24.593 6.644 -27.687 1.00 63.50 98 PRO A N 1
ATOM 748 C CA . PRO A 1 98 ? 24.245 5.465 -26.895 1.00 63.50 98 PRO A CA 1
ATOM 749 C C . PRO A 1 98 ? 23.990 5.752 -25.404 1.00 63.50 98 PRO A C 1
ATOM 751 O O . PRO A 1 98 ? 24.791 6.398 -24.727 1.00 63.50 98 PRO A O 1
ATOM 754 N N . ILE A 1 99 ? 22.944 5.131 -24.855 1.00 73.25 99 ILE A N 1
ATOM 755 C CA . ILE A 1 99 ? 22.763 4.996 -23.408 1.00 73.25 99 ILE A CA 1
ATOM 756 C C . ILE A 1 99 ? 23.838 4.037 -22.885 1.00 73.25 99 ILE A C 1
ATOM 758 O O . ILE A 1 99 ? 23.867 2.855 -23.226 1.00 73.25 99 ILE A O 1
ATOM 762 N N . HIS A 1 100 ? 24.729 4.522 -22.020 1.00 82.25 100 HIS A N 1
ATOM 763 C CA . HIS A 1 100 ? 25.740 3.686 -21.366 1.00 82.25 100 HIS A CA 1
ATOM 764 C C . HIS A 1 100 ? 25.146 2.898 -20.184 1.00 82.25 100 HIS A C 1
ATOM 766 O O . HIS A 1 100 ? 25.486 3.181 -19.032 1.00 82.25 100 HIS A O 1
ATOM 772 N N . CYS A 1 101 ? 24.263 1.933 -20.448 1.00 90.50 101 CYS A N 1
ATOM 773 C CA . CYS A 1 101 ? 23.721 1.010 -19.444 1.00 90.50 101 CYS A CA 1
ATOM 774 C C . CYS A 1 101 ? 23.733 -0.446 -19.933 1.00 90.50 101 CYS A C 1
ATOM 776 O O . CYS A 1 101 ? 23.792 -0.711 -21.133 1.00 90.50 101 CYS A O 1
ATOM 778 N N . THR A 1 102 ? 23.674 -1.389 -18.993 1.00 92.19 102 THR A N 1
ATOM 779 C CA . THR A 1 102 ? 23.397 -2.814 -19.251 1.00 92.19 102 THR A CA 1
ATOM 780 C C . THR A 1 102 ? 22.099 -3.226 -18.552 1.00 92.19 102 THR A C 1
ATOM 782 O O . THR A 1 102 ? 21.631 -2.520 -17.662 1.00 92.19 102 THR A O 1
ATOM 785 N N . HIS A 1 103 ? 21.538 -4.391 -18.894 1.00 94.31 103 HIS A N 1
ATOM 786 C CA . HIS A 1 103 ? 20.329 -4.918 -18.236 1.00 94.31 103 HIS A CA 1
ATOM 787 C C . HIS A 1 103 ? 20.513 -5.291 -16.757 1.00 94.31 103 HIS A C 1
ATOM 789 O O . HIS A 1 103 ? 19.536 -5.526 -16.051 1.00 94.31 103 HIS A O 1
ATOM 795 N N . ASP A 1 104 ? 21.746 -5.287 -16.242 1.00 92.69 104 ASP A N 1
ATOM 796 C CA . ASP A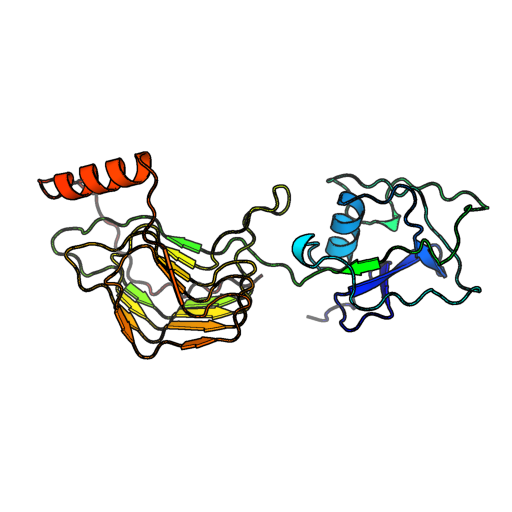 1 104 ? 21.992 -5.366 -14.794 1.00 92.69 104 ASP A CA 1
ATOM 797 C C . ASP A 1 104 ? 21.513 -4.096 -14.064 1.00 92.69 104 ASP A C 1
ATOM 799 O O . ASP A 1 104 ? 21.412 -4.067 -12.838 1.00 92.69 104 ASP A O 1
ATOM 803 N N . GLN A 1 105 ? 21.240 -3.035 -14.826 1.00 93.50 105 GLN A N 1
ATOM 804 C CA . GLN A 1 105 ? 20.808 -1.725 -14.358 1.00 93.50 105 GLN A CA 1
ATOM 805 C C . GLN A 1 105 ? 19.344 -1.439 -14.698 1.00 93.50 105 GLN A C 1
ATOM 807 O O . GLN A 1 105 ? 18.919 -0.298 -14.540 1.00 93.50 105 GLN A O 1
ATOM 812 N N . ASP A 1 106 ? 18.575 -2.426 -15.164 1.00 95.00 106 ASP A N 1
ATOM 813 C CA . ASP A 1 106 ? 17.147 -2.234 -15.416 1.00 95.00 106 ASP A CA 1
ATOM 814 C C . ASP A 1 106 ? 16.411 -1.839 -14.119 1.00 95.00 106 ASP A C 1
ATOM 816 O O . ASP A 1 106 ? 16.764 -2.258 -13.009 1.00 95.00 106 ASP A O 1
ATOM 820 N N . VAL A 1 107 ? 15.377 -1.012 -14.256 1.00 95.00 107 VAL A N 1
ATOM 821 C CA . VAL A 1 107 ? 14.493 -0.618 -13.156 1.00 95.00 107 VAL A CA 1
ATOM 822 C C . VAL A 1 107 ? 13.487 -1.732 -12.873 1.00 95.00 107 VAL A C 1
ATOM 824 O O . VAL A 1 107 ? 12.858 -2.280 -13.777 1.00 95.00 107 VAL A O 1
ATOM 827 N N . PHE A 1 108 ? 13.306 -2.029 -11.589 1.00 95.31 108 PHE A N 1
ATOM 828 C CA . PHE A 1 108 ? 12.320 -2.978 -11.084 1.00 95.31 108 PHE A CA 1
ATOM 829 C C . PHE A 1 108 ? 11.448 -2.271 -10.049 1.00 95.31 108 PHE A C 1
ATOM 831 O O . PHE A 1 108 ? 11.986 -1.638 -9.138 1.00 95.31 108 PHE A O 1
ATOM 838 N N . LEU A 1 109 ? 10.128 -2.394 -10.171 1.00 94.25 109 LEU A N 1
ATOM 839 C CA . LEU A 1 109 ? 9.156 -1.741 -9.295 1.00 94.25 109 LEU A CA 1
ATOM 840 C C . LEU A 1 109 ? 8.235 -2.762 -8.645 1.00 94.25 109 LEU A C 1
ATOM 842 O O . LEU A 1 109 ? 7.852 -3.743 -9.277 1.00 94.25 109 LEU A O 1
ATOM 846 N N . HIS A 1 110 ? 7.879 -2.495 -7.392 1.00 93.31 110 HIS A N 1
ATOM 847 C CA . HIS A 1 110 ? 6.814 -3.174 -6.667 1.00 93.31 110 HIS A CA 1
ATOM 848 C C . HIS A 1 110 ? 5.789 -2.107 -6.270 1.00 93.31 110 HIS A C 1
ATOM 850 O O . HIS A 1 110 ? 6.024 -1.299 -5.371 1.00 93.31 110 HIS A O 1
ATOM 856 N N . CYS A 1 111 ? 4.696 -2.057 -7.017 1.00 91.94 111 CYS A N 1
ATOM 857 C CA . CYS A 1 111 ? 3.534 -1.229 -6.749 1.00 91.94 111 CYS A CA 1
ATOM 858 C C . CYS A 1 111 ? 2.532 -2.004 -5.873 1.00 91.94 111 CYS A C 1
ATOM 860 O O . CYS A 1 111 ? 2.734 -3.167 -5.536 1.00 91.94 111 CYS A O 1
ATOM 862 N N . GLN A 1 112 ? 1.430 -1.366 -5.507 1.00 87.56 112 GLN A N 1
ATOM 863 C CA . GLN A 1 112 ? 0.307 -1.991 -4.817 1.00 87.56 112 GLN A CA 1
ATOM 864 C C . GLN A 1 112 ? -1.006 -1.442 -5.366 1.00 87.56 112 GLN A C 1
ATOM 866 O O . GLN A 1 112 ? -1.037 -0.368 -5.968 1.00 87.56 112 GLN A O 1
ATOM 871 N N . ILE A 1 113 ? -2.106 -2.140 -5.113 1.00 88.06 113 ILE A N 1
ATOM 872 C CA . ILE A 1 113 ? -3.436 -1.566 -5.326 1.00 88.06 113 ILE A CA 1
ATOM 873 C C . ILE A 1 113 ? -3.562 -0.295 -4.460 1.00 88.06 113 ILE A C 1
ATOM 875 O O . ILE A 1 113 ? -3.135 -0.319 -3.298 1.00 88.06 113 ILE A O 1
ATOM 879 N N . PRO A 1 114 ? -4.106 0.815 -4.996 1.00 86.62 114 PRO A N 1
ATOM 880 C CA . PRO A 1 114 ? -4.342 2.022 -4.218 1.00 86.62 114 PRO A CA 1
ATOM 881 C C . PRO A 1 114 ? -5.155 1.735 -2.952 1.00 86.62 114 PRO A C 1
ATOM 883 O O . PRO A 1 114 ? -6.059 0.895 -2.940 1.00 86.62 114 PRO A O 1
ATOM 886 N N . THR A 1 115 ? -4.801 2.423 -1.868 1.00 88.75 115 THR A N 1
ATOM 887 C CA . THR A 1 115 ? -5.545 2.387 -0.607 1.00 88.75 115 THR A CA 1
ATOM 888 C C . THR A 1 115 ? -5.880 3.812 -0.180 1.00 88.75 115 THR A C 1
ATOM 890 O O . THR A 1 115 ? -5.218 4.765 -0.585 1.00 88.75 115 THR A O 1
ATOM 893 N N . TRP A 1 116 ? -6.936 3.983 0.607 1.00 90.38 116 TRP A N 1
ATOM 894 C CA . TRP A 1 116 ? -7.378 5.295 1.092 1.00 90.38 116 TRP A CA 1
ATOM 895 C C . TRP A 1 116 ? -7.055 5.467 2.579 1.00 90.38 116 TRP A C 1
ATOM 897 O O . TRP A 1 116 ? -6.643 4.523 3.252 1.00 90.38 116 TRP A O 1
ATOM 907 N N . ALA A 1 117 ? -7.250 6.664 3.132 1.00 90.94 117 ALA A N 1
ATOM 908 C CA . ALA A 1 117 ? -6.870 6.970 4.517 1.00 90.94 117 ALA A CA 1
ATOM 909 C C . ALA A 1 117 ? -7.598 6.126 5.581 1.00 90.94 117 ALA A C 1
ATOM 911 O O . ALA A 1 117 ? -7.066 5.919 6.672 1.00 90.94 117 ALA A O 1
ATOM 912 N N . GLY A 1 118 ? -8.787 5.611 5.262 1.00 93.50 118 GLY A N 1
ATOM 913 C CA . GLY A 1 118 ? -9.683 4.978 6.225 1.00 93.50 118 GLY A CA 1
ATOM 914 C C . GLY A 1 118 ? -10.555 5.990 6.967 1.00 93.50 118 GLY A C 1
ATOM 915 O O . GLY A 1 118 ? -10.731 7.130 6.532 1.00 93.50 118 GLY A O 1
ATOM 916 N N . ILE A 1 119 ? -11.137 5.555 8.084 1.00 93.25 119 ILE A N 1
ATOM 917 C CA . ILE A 1 119 ? -12.103 6.338 8.863 1.00 93.25 119 ILE A CA 1
ATOM 918 C C . ILE A 1 119 ? -11.564 6.566 10.272 1.00 93.25 119 ILE A C 1
ATOM 920 O O . ILE A 1 119 ? -11.294 5.610 10.998 1.00 93.25 119 ILE A O 1
ATOM 924 N N . THR A 1 120 ? -11.509 7.830 10.692 1.00 91.38 120 THR A N 1
ATOM 925 C CA . THR A 1 120 ? -11.231 8.201 12.084 1.00 91.38 120 THR A CA 1
ATOM 926 C C . THR A 1 120 ? -12.485 8.774 12.726 1.00 91.38 120 THR A C 1
ATOM 928 O O . THR A 1 120 ? -12.986 9.824 12.324 1.00 91.38 120 THR A O 1
ATOM 931 N N . LEU A 1 121 ? -12.986 8.087 13.749 1.00 87.56 121 LEU A N 1
ATOM 932 C CA . LEU A 1 121 ? -14.105 8.526 14.568 1.00 87.56 121 LEU A CA 1
ATOM 933 C C . LEU A 1 121 ? -13.579 9.206 15.831 1.00 87.56 121 LEU A C 1
ATOM 935 O O . LEU A 1 121 ? -12.987 8.572 16.710 1.00 87.56 121 LEU A O 1
ATOM 939 N N . ALA A 1 122 ? -13.836 10.508 15.919 1.00 79.25 122 ALA A N 1
ATOM 940 C CA . ALA A 1 122 ? -13.566 11.293 17.112 1.00 79.25 122 ALA A CA 1
ATOM 941 C C . ALA A 1 122 ? -14.533 10.937 18.258 1.00 79.25 122 ALA A C 1
ATOM 943 O O . ALA A 1 122 ? -15.528 10.221 18.090 1.00 79.25 122 ALA A O 1
ATOM 944 N N . ALA A 1 123 ? -14.244 11.477 19.443 1.00 69.12 123 ALA A N 1
ATOM 945 C CA . ALA A 1 123 ? -15.092 11.327 20.616 1.00 69.12 123 ALA A CA 1
ATOM 946 C C . ALA A 1 123 ? -16.471 11.969 20.404 1.00 69.12 123 ALA A C 1
ATOM 948 O O . ALA A 1 123 ? -16.572 13.181 20.210 1.00 69.12 123 ALA A O 1
ATOM 949 N N . VAL A 1 124 ? -17.535 11.168 20.511 1.00 63.75 124 VAL A N 1
ATOM 950 C CA . VAL A 1 124 ? -18.909 11.679 20.598 1.00 63.75 124 VAL A CA 1
ATOM 951 C C . VAL A 1 124 ? -19.325 11.683 22.073 1.00 63.75 124 VAL A C 1
ATOM 953 O O . VAL A 1 124 ? -19.281 10.634 22.718 1.00 63.75 124 VAL A O 1
ATOM 956 N N . PRO A 1 125 ? -19.698 12.841 22.648 1.00 55.03 125 PRO A N 1
ATOM 957 C CA . PRO A 1 125 ? -20.130 12.912 24.037 1.00 55.03 125 PRO A CA 1
ATOM 958 C C . PRO A 1 125 ? -21.472 12.199 24.234 1.00 55.03 125 PRO A C 1
ATOM 960 O O . PRO A 1 125 ? -22.379 12.305 23.407 1.00 55.03 125 PRO A O 1
ATOM 963 N N . LYS A 1 126 ? -21.634 11.532 25.383 1.00 55.03 126 LYS A N 1
ATOM 964 C CA . LYS A 1 126 ? -22.933 11.020 25.828 1.00 55.03 126 LYS A CA 1
ATOM 965 C C . LYS A 1 126 ? -23.886 12.192 26.052 1.00 55.03 126 LYS A C 1
ATOM 967 O O . LYS A 1 126 ? -23.741 12.951 27.010 1.00 55.03 126 LYS A O 1
ATOM 972 N N . ILE A 1 127 ? -24.896 12.321 25.201 1.00 61.78 127 ILE A N 1
ATOM 973 C CA . ILE A 1 127 ? -26.010 13.234 25.457 1.00 61.78 127 ILE A CA 1
ATOM 974 C C . ILE A 1 127 ? -26.947 12.524 26.439 1.00 61.78 127 ILE A C 1
ATOM 976 O O . ILE A 1 127 ? -27.397 11.409 26.167 1.00 61.78 127 ILE A O 1
ATOM 980 N N . LYS A 1 128 ? -27.210 13.138 27.603 1.00 55.19 128 LYS A N 1
ATOM 981 C CA . LYS A 1 128 ? -28.184 12.608 28.575 1.00 55.19 128 LYS A CA 1
ATOM 982 C C . LYS A 1 128 ? -29.503 12.307 27.852 1.00 55.19 128 LYS A C 1
ATOM 984 O O . LYS A 1 128 ? -29.968 13.125 27.065 1.00 55.19 128 LYS A O 1
ATOM 989 N N . ASP A 1 129 ? -30.050 11.122 28.110 1.00 59.25 129 ASP A N 1
ATOM 990 C CA . ASP A 1 129 ? -31.323 10.625 27.567 1.00 59.25 129 ASP A CA 1
ATOM 991 C C . ASP A 1 129 ? -31.350 10.264 26.064 1.00 59.25 129 ASP A C 1
ATOM 993 O O . ASP A 1 129 ? -32.412 9.916 25.549 1.00 59.25 129 ASP A O 1
ATOM 997 N N . LYS A 1 130 ? -30.209 10.266 25.351 1.00 60.16 130 LYS A N 1
ATOM 998 C CA . LYS A 1 130 ? -30.108 9.695 23.990 1.00 60.16 130 LYS A CA 1
ATOM 999 C C . LYS A 1 130 ? -29.518 8.276 24.021 1.00 60.16 130 LYS A C 1
ATOM 1001 O O . LYS A 1 130 ? -28.681 7.957 24.867 1.00 60.16 130 LYS A O 1
ATOM 1006 N N . GLN A 1 131 ? -29.979 7.427 23.095 1.00 60.91 131 GLN A N 1
ATOM 1007 C CA . GLN A 1 131 ? -29.426 6.086 22.865 1.00 60.91 131 GLN A CA 1
ATOM 1008 C C . GLN A 1 131 ? -27.936 6.160 22.498 1.00 60.91 131 GLN A C 1
ATOM 1010 O O . GLN A 1 131 ? -27.484 7.153 21.927 1.00 60.91 131 GLN A O 1
ATOM 1015 N N . GLU A 1 132 ? -27.181 5.111 22.838 1.00 67.00 132 GLU A N 1
ATOM 1016 C CA . GLU A 1 132 ? -25.776 4.960 22.441 1.00 67.00 132 GLU A CA 1
ATOM 1017 C C . GLU A 1 132 ? -25.641 5.049 20.920 1.00 67.00 132 GLU A C 1
ATOM 1019 O O . GLU A 1 132 ? -26.435 4.455 20.184 1.00 67.00 132 GLU A O 1
ATOM 1024 N N . THR A 1 133 ? -24.642 5.795 20.446 1.00 75.69 133 THR A N 1
ATOM 1025 C CA . THR A 1 133 ? -24.389 5.939 19.012 1.00 75.69 133 THR A CA 1
ATOM 1026 C C . THR A 1 133 ? -24.005 4.580 18.434 1.00 75.69 133 THR A C 1
ATOM 1028 O O . THR A 1 133 ? -23.081 3.926 18.909 1.00 75.69 133 THR A O 1
ATOM 1031 N N . GLN A 1 134 ? -24.729 4.140 17.413 1.00 80.75 134 GLN A N 1
ATOM 1032 C CA . GLN A 1 134 ? -24.568 2.811 16.830 1.00 80.75 134 GLN A CA 1
ATOM 1033 C C . GLN A 1 134 ? -23.572 2.865 15.671 1.00 80.75 134 GLN A C 1
ATOM 1035 O O . GLN A 1 134 ? -23.704 3.714 14.790 1.00 80.75 134 GLN A O 1
ATOM 1040 N N . LEU A 1 135 ? -22.610 1.943 15.645 1.00 86.38 135 LEU A N 1
ATOM 1041 C CA . LEU A 1 135 ? -21.677 1.767 14.536 1.00 86.38 135 LEU A CA 1
ATOM 1042 C C . LEU A 1 135 ? -21.847 0.354 13.974 1.00 86.38 135 LEU A C 1
ATOM 1044 O O . LEU A 1 135 ? -21.302 -0.609 14.514 1.00 86.38 135 LEU A O 1
ATOM 1048 N N . ARG A 1 136 ? -22.662 0.214 12.923 1.00 90.25 136 ARG A N 1
ATOM 1049 C CA . ARG A 1 136 ? -23.095 -1.099 12.430 1.00 90.25 136 ARG A CA 1
ATOM 1050 C C . ARG A 1 136 ? -22.900 -1.278 10.935 1.00 90.25 136 ARG A C 1
ATOM 1052 O O . ARG A 1 136 ? -23.094 -0.333 10.179 1.00 90.25 136 ARG A O 1
ATOM 1059 N N . SER A 1 137 ? -22.609 -2.513 10.528 1.00 93.19 137 SER A N 1
ATOM 1060 C CA . SER A 1 137 ? -22.636 -2.947 9.122 1.00 93.19 137 SER A CA 1
ATOM 1061 C C . SER A 1 137 ? -21.692 -2.139 8.228 1.00 93.19 137 SER A C 1
ATOM 1063 O O . SER A 1 137 ? -22.093 -1.609 7.193 1.00 93.19 137 SER A O 1
ATOM 1065 N N . ILE A 1 138 ? -20.432 -2.040 8.647 1.00 93.56 138 ILE A N 1
ATOM 1066 C CA . ILE A 1 138 ? -19.395 -1.294 7.932 1.00 93.56 138 ILE A CA 1
ATOM 1067 C C . ILE A 1 138 ? -18.460 -2.271 7.240 1.00 93.56 138 ILE A C 1
ATOM 1069 O O . ILE A 1 138 ? -17.933 -3.187 7.868 1.00 93.56 138 ILE A O 1
ATOM 1073 N N . LEU A 1 139 ? -18.219 -2.031 5.957 1.00 96.00 139 LEU A N 1
ATOM 1074 C CA . LEU A 1 139 ? -17.186 -2.695 5.179 1.00 96.00 139 LEU A CA 1
ATOM 1075 C C . LEU A 1 139 ? -16.100 -1.666 4.862 1.00 96.00 139 LEU A C 1
ATOM 1077 O O . LEU A 1 139 ? -16.383 -0.651 4.230 1.00 96.00 139 LEU A O 1
ATOM 1081 N N . ILE A 1 140 ? -14.875 -1.924 5.306 1.00 96.38 140 ILE A N 1
ATOM 1082 C CA . ILE A 1 140 ? -13.697 -1.131 4.959 1.00 96.38 140 ILE A CA 1
ATOM 1083 C C . ILE A 1 140 ? -12.726 -2.059 4.250 1.00 96.38 140 ILE A C 1
ATOM 1085 O O . ILE A 1 140 ? -12.268 -3.048 4.814 1.00 96.38 140 ILE A O 1
ATOM 1089 N N . ASP A 1 141 ? -12.409 -1.729 3.011 1.00 95.88 141 ASP A N 1
ATOM 1090 C CA . ASP A 1 141 ? -11.502 -2.503 2.180 1.00 95.88 141 ASP A CA 1
ATOM 1091 C C . ASP A 1 141 ? -10.378 -1.590 1.697 1.00 95.88 141 ASP A C 1
ATOM 1093 O O . ASP A 1 141 ? -10.640 -0.429 1.367 1.00 95.88 141 ASP A O 1
ATOM 1097 N N . ARG A 1 142 ? -9.141 -2.103 1.699 1.00 93.38 142 ARG A N 1
ATOM 1098 C CA . ARG A 1 142 ? -7.939 -1.397 1.224 1.00 93.38 142 ARG A CA 1
ATOM 1099 C C . ARG A 1 142 ? -7.825 0.027 1.775 1.00 93.38 142 ARG A C 1
ATOM 1101 O O . ARG A 1 142 ? -7.849 1.002 1.031 1.00 93.38 142 ARG A O 1
ATOM 1108 N N . ALA A 1 143 ? -7.698 0.156 3.092 1.00 93.44 143 ALA A N 1
ATOM 1109 C CA . ALA A 1 143 ? -7.559 1.445 3.776 1.00 93.44 143 ALA A CA 1
ATOM 1110 C C . ALA A 1 143 ? -6.258 1.538 4.593 1.00 93.44 143 ALA A C 1
ATOM 1112 O O . ALA A 1 143 ? -5.531 0.561 4.737 1.00 93.44 143 ALA A O 1
ATOM 1113 N N . GLY A 1 144 ? -5.981 2.706 5.165 1.00 88.19 144 GLY A N 1
ATOM 1114 C CA . GLY A 1 144 ? -4.893 2.950 6.107 1.00 88.19 144 GLY A CA 1
ATOM 1115 C C . GLY A 1 144 ? -3.665 3.675 5.551 1.00 88.19 144 GLY A C 1
ATOM 1116 O O . GLY A 1 144 ? -2.642 3.755 6.232 1.00 88.19 144 GLY A O 1
ATOM 1117 N N . MET A 1 145 ? -3.740 4.224 4.338 1.00 85.75 145 MET A N 1
ATOM 1118 C CA . MET A 1 145 ? -2.712 5.108 3.779 1.00 85.75 145 MET A CA 1
ATOM 1119 C C . MET A 1 145 ? -3.203 6.553 3.849 1.00 85.75 145 MET A C 1
ATOM 1121 O O . MET A 1 145 ? -4.025 6.984 3.048 1.00 85.75 145 MET A O 1
ATOM 1125 N N . HIS A 1 146 ? -2.748 7.277 4.871 1.00 80.50 146 HIS A N 1
ATOM 1126 C CA . HIS A 1 146 ? -3.222 8.625 5.179 1.00 80.50 146 HIS A CA 1
ATOM 1127 C C . HIS A 1 146 ? -2.656 9.666 4.215 1.00 80.50 146 HIS A C 1
ATOM 1129 O O . HIS A 1 146 ? -3.378 10.550 3.764 1.00 80.50 146 HIS A O 1
ATOM 1135 N N . ASP A 1 147 ? -1.362 9.562 3.918 1.00 77.75 147 ASP A N 1
ATOM 1136 C CA . ASP A 1 147 ? -0.666 10.497 3.044 1.00 77.75 147 ASP A CA 1
ATOM 1137 C C . ASP A 1 147 ? 0.512 9.799 2.358 1.00 77.75 147 ASP A C 1
ATOM 1139 O O . ASP A 1 147 ? 1.441 9.313 3.008 1.00 77.75 147 ASP A O 1
ATOM 1143 N N . HIS A 1 148 ? 0.465 9.757 1.027 1.00 69.12 148 HIS A N 1
ATOM 1144 C CA . HIS A 1 148 ? 1.515 9.181 0.194 1.00 69.12 148 HIS A CA 1
ATOM 1145 C C . HIS A 1 148 ? 2.814 9.984 0.226 1.00 69.12 148 HIS A C 1
ATOM 1147 O O . HIS A 1 148 ? 3.888 9.392 0.165 1.00 69.12 148 HIS A O 1
ATOM 1153 N N . SER A 1 149 ? 2.722 11.312 0.329 1.00 68.50 149 SER A N 1
ATOM 1154 C CA . SER A 1 149 ? 3.881 12.205 0.264 1.00 68.50 149 SER A CA 1
ATOM 1155 C C . SER A 1 149 ? 4.748 12.093 1.516 1.00 68.50 149 SER A C 1
ATOM 1157 O O . SER A 1 149 ? 5.975 12.093 1.438 1.00 68.50 149 SER A O 1
ATOM 1159 N N . THR A 1 150 ? 4.112 11.924 2.677 1.00 78.69 150 THR A N 1
ATOM 1160 C CA . THR A 1 150 ? 4.793 11.742 3.966 1.00 78.69 150 THR A CA 1
ATOM 1161 C C . THR A 1 150 ? 4.917 10.278 4.386 1.00 78.69 150 THR A C 1
ATOM 1163 O O . THR A 1 150 ? 5.502 9.993 5.432 1.00 78.69 150 THR A O 1
ATOM 1166 N N . MET A 1 151 ? 4.384 9.345 3.586 1.00 73.31 151 MET A N 1
ATOM 1167 C CA . MET A 1 151 ? 4.275 7.918 3.917 1.00 73.31 151 MET A CA 1
ATOM 1168 C C . MET A 1 151 ? 3.624 7.695 5.285 1.00 73.31 151 MET A C 1
ATOM 1170 O O . MET A 1 151 ? 4.044 6.835 6.070 1.00 73.31 151 MET A O 1
ATOM 1174 N N . LEU A 1 152 ? 2.614 8.506 5.600 1.00 83.38 152 LEU A N 1
ATOM 1175 C CA . LEU A 1 152 ? 1.880 8.393 6.845 1.00 83.38 152 LEU A CA 1
ATOM 1176 C C . LEU A 1 152 ? 0.799 7.326 6.685 1.00 83.38 152 LEU A C 1
ATOM 1178 O O . LEU A 1 152 ? -0.044 7.389 5.791 1.00 83.38 152 LEU A O 1
ATOM 1182 N N . PHE A 1 153 ? 0.821 6.343 7.580 1.00 86.88 153 PHE A N 1
ATOM 1183 C CA . PHE A 1 153 ? -0.145 5.251 7.614 1.00 86.88 153 PHE A CA 1
ATOM 1184 C C . PHE A 1 153 ? -0.947 5.326 8.912 1.00 86.88 153 PHE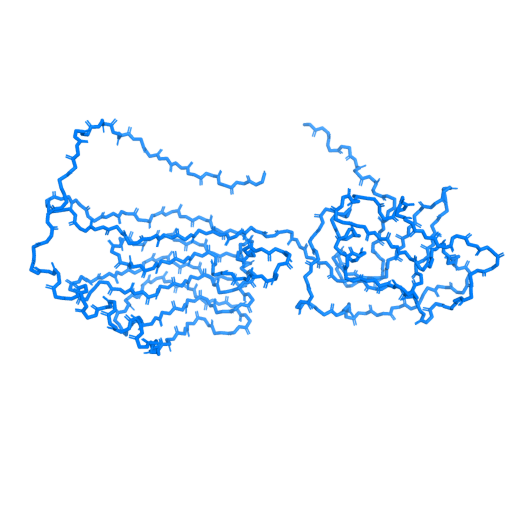 A C 1
ATOM 1186 O O . PHE A 1 153 ? -0.372 5.518 9.985 1.00 86.88 153 PHE A O 1
ATOM 1193 N N . SER A 1 154 ? -2.259 5.151 8.812 1.00 90.69 154 SER A N 1
ATOM 1194 C CA . SER A 1 154 ? -3.203 5.134 9.934 1.00 90.69 154 SER A CA 1
ATOM 1195 C C . SER A 1 154 ? -4.008 3.846 9.911 1.00 90.69 154 SER A C 1
ATOM 1197 O O . SER A 1 154 ? -4.100 3.186 8.884 1.00 90.69 154 SER A O 1
ATOM 1199 N N . SER A 1 155 ? -4.599 3.457 11.036 1.00 94.62 155 SER A N 1
ATOM 1200 C CA . SER A 1 155 ? -5.483 2.291 11.056 1.00 94.62 155 SER A CA 1
ATOM 1201 C C . SER A 1 155 ? -6.672 2.500 10.113 1.00 94.62 155 SER A C 1
ATOM 1203 O O . SER A 1 155 ? -7.179 3.614 9.995 1.00 94.62 155 SER A O 1
ATOM 1205 N N . ALA A 1 156 ? -7.137 1.432 9.467 1.00 96.38 156 ALA A N 1
ATOM 1206 C CA . ALA A 1 156 ? -8.263 1.500 8.534 1.00 96.38 156 ALA A CA 1
ATOM 1207 C C . ALA A 1 156 ? -9.554 2.014 9.204 1.00 96.38 156 ALA A C 1
ATOM 1209 O O . ALA A 1 156 ? -10.300 2.792 8.607 1.00 96.38 156 ALA A O 1
ATOM 1210 N N . LEU A 1 157 ? -9.786 1.625 10.461 1.00 95.44 157 LEU A N 1
ATOM 1211 C CA . LEU A 1 157 ? -10.774 2.231 11.348 1.00 95.44 157 LEU A CA 1
ATOM 1212 C C . LEU A 1 157 ? -10.108 2.644 12.659 1.00 95.44 157 LEU A C 1
ATOM 1214 O O . LEU A 1 157 ? -9.716 1.790 13.454 1.00 95.44 157 LEU A O 1
ATOM 1218 N N . GLN A 1 158 ? -10.030 3.942 12.920 1.00 94.00 158 GLN A N 1
ATOM 1219 C CA . GLN A 1 158 ? -9.574 4.479 14.194 1.00 94.00 158 GLN A CA 1
ATOM 1220 C C . GLN A 1 158 ? -10.755 5.029 14.993 1.00 94.00 158 GLN A C 1
ATOM 1222 O O . GLN A 1 158 ? -11.568 5.798 14.489 1.00 94.00 158 GLN A O 1
ATOM 1227 N N . ILE A 1 159 ? -10.835 4.648 16.263 1.00 89.88 159 ILE A N 1
ATOM 1228 C CA . ILE A 1 159 ? -11.831 5.127 17.217 1.00 89.88 159 ILE A CA 1
ATOM 1229 C C . ILE A 1 159 ? -11.070 5.745 18.380 1.00 89.88 159 ILE A C 1
ATOM 1231 O O . ILE A 1 159 ? -10.492 5.043 19.215 1.00 89.88 159 ILE A O 1
ATOM 1235 N N . ASP A 1 160 ? -11.063 7.074 18.427 1.00 85.69 160 ASP A N 1
ATOM 1236 C CA . ASP A 1 160 ? -10.289 7.803 19.430 1.00 85.69 160 ASP A CA 1
ATOM 1237 C C . ASP A 1 160 ? -10.863 7.630 20.830 1.00 85.69 160 ASP A C 1
ATOM 1239 O O . ASP A 1 160 ? -10.119 7.550 21.808 1.00 85.69 160 ASP A O 1
ATOM 1243 N N . TYR A 1 161 ? -12.191 7.564 20.911 1.00 81.25 161 TYR A N 1
ATOM 1244 C CA . TYR A 1 161 ? -12.921 7.365 22.147 1.00 81.25 161 TYR A CA 1
ATOM 1245 C C . TYR A 1 161 ? -14.161 6.517 21.887 1.00 81.25 161 TYR A C 1
ATOM 1247 O O . TYR A 1 161 ? -15.156 6.984 21.329 1.00 81.25 161 TYR A O 1
ATOM 1255 N N . ASN A 1 162 ? -14.085 5.249 22.275 1.00 77.94 162 ASN A N 1
ATOM 1256 C CA . ASN A 1 162 ? -15.170 4.314 22.081 1.00 77.94 162 ASN A CA 1
ATOM 1257 C C . ASN A 1 162 ? -16.286 4.579 23.098 1.00 77.94 162 ASN A C 1
ATOM 1259 O O . ASN A 1 162 ? -16.116 4.388 24.303 1.00 77.94 162 ASN A O 1
ATOM 1263 N N . TYR A 1 163 ? -17.418 5.037 22.576 1.00 78.12 163 TYR A N 1
ATOM 1264 C CA . TYR A 1 163 ? -18.719 5.135 23.240 1.00 78.12 163 TYR A CA 1
ATOM 1265 C C . TYR A 1 163 ? -19.813 4.533 22.328 1.00 78.12 163 TYR A C 1
ATOM 1267 O O . TYR A 1 163 ? -20.993 4.856 22.439 1.00 78.12 163 TYR A O 1
ATOM 1275 N N . TYR A 1 164 ? -19.403 3.718 21.353 1.00 78.56 164 TYR A N 1
ATOM 1276 C CA . TYR A 1 164 ? -20.276 3.198 20.312 1.00 78.56 164 TYR A CA 1
ATOM 1277 C C . TYR A 1 164 ? -20.653 1.749 20.612 1.00 78.56 164 TYR A C 1
ATOM 1279 O O . TYR A 1 164 ? -19.837 0.979 21.120 1.00 78.56 164 TYR A O 1
ATOM 1287 N N . ASP A 1 165 ? -21.862 1.363 20.216 1.00 81.50 165 ASP A N 1
ATOM 1288 C CA . ASP A 1 165 ? -22.215 -0.047 20.058 1.00 81.50 165 ASP A CA 1
ATOM 1289 C C . ASP A 1 165 ? -21.755 -0.494 18.665 1.00 81.50 165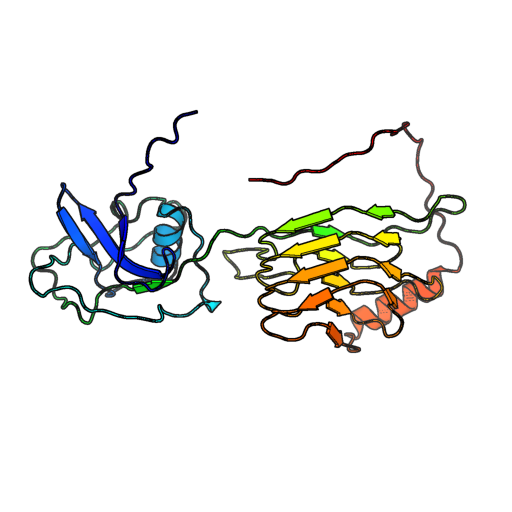 ASP A C 1
ATOM 1291 O O . ASP A 1 165 ? -22.343 -0.117 17.642 1.00 81.50 165 ASP A O 1
ATOM 1295 N N . ILE A 1 166 ? -20.633 -1.215 18.632 1.00 88.56 166 ILE A N 1
ATOM 1296 C CA . ILE A 1 166 ? -19.931 -1.582 17.403 1.00 88.56 166 ILE A CA 1
ATOM 1297 C C . ILE A 1 166 ? -20.314 -3.010 17.031 1.00 88.56 166 ILE A C 1
ATOM 1299 O O . ILE A 1 166 ? -19.970 -3.960 17.740 1.00 88.56 166 ILE A O 1
ATOM 1303 N N . SER A 1 167 ? -20.964 -3.185 15.880 1.00 93.00 167 SER A N 1
ATOM 1304 C CA . SER A 1 167 ? -21.266 -4.526 15.375 1.00 93.00 167 SER A CA 1
ATOM 1305 C C . SER A 1 167 ? -21.156 -4.676 13.861 1.00 93.00 167 SER A C 1
ATOM 1307 O O . SER A 1 167 ? -21.356 -3.727 13.111 1.00 93.00 167 SER A O 1
ATOM 1309 N N . ASN A 1 168 ? -20.856 -5.886 13.383 1.00 95.12 168 ASN A N 1
ATOM 1310 C CA . ASN A 1 168 ? -20.785 -6.197 11.946 1.00 95.12 168 ASN A CA 1
ATOM 1311 C C . ASN A 1 168 ? -19.812 -5.286 11.170 1.00 95.12 168 ASN A C 1
ATOM 1313 O O . ASN A 1 168 ? -20.133 -4.806 10.082 1.00 95.12 168 ASN A O 1
ATOM 1317 N N . VAL A 1 169 ? -18.633 -5.014 11.734 1.00 95.94 169 VAL A N 1
ATOM 1318 C CA . VAL A 1 169 ? -17.568 -4.266 11.050 1.00 95.94 169 VAL A CA 1
ATOM 1319 C C . VAL A 1 169 ? -16.606 -5.255 10.410 1.00 95.94 169 VAL A C 1
ATOM 1321 O O . VAL A 1 169 ? -16.069 -6.117 11.097 1.00 95.94 169 VAL A O 1
ATOM 1324 N N . THR A 1 170 ? -16.358 -5.137 9.111 1.00 97.69 170 THR A N 1
ATOM 1325 C CA . THR A 1 170 ? -15.359 -5.943 8.403 1.00 97.69 170 THR A CA 1
ATOM 1326 C C . THR A 1 170 ? -14.285 -5.039 7.821 1.00 97.69 170 THR A C 1
ATOM 1328 O O . THR A 1 170 ? -14.606 -4.109 7.088 1.00 97.69 170 THR A O 1
ATOM 1331 N N . VAL A 1 171 ? -13.024 -5.326 8.142 1.00 97.88 171 VAL A N 1
ATOM 1332 C CA . VAL A 1 171 ? -11.848 -4.657 7.579 1.00 97.88 171 VAL A CA 1
ATOM 1333 C C . VAL A 1 171 ? -11.005 -5.664 6.799 1.00 97.88 171 VAL A C 1
ATOM 1335 O O . VAL A 1 171 ? -10.625 -6.706 7.337 1.00 97.88 171 VAL A O 1
ATOM 1338 N N . THR A 1 172 ? -10.681 -5.357 5.547 1.00 97.00 172 THR A N 1
ATOM 1339 C CA . THR A 1 172 ? -9.829 -6.190 4.688 1.00 97.00 172 THR A CA 1
ATOM 1340 C C . THR A 1 172 ? -8.689 -5.385 4.078 1.00 97.00 172 THR A C 1
ATOM 1342 O O . THR A 1 172 ? -8.863 -4.227 3.716 1.00 97.00 172 THR A O 1
ATOM 1345 N N . GLU A 1 173 ? -7.511 -6.008 3.960 1.00 94.00 173 GLU A N 1
ATOM 1346 C CA . GLU A 1 173 ? -6.360 -5.451 3.223 1.00 94.00 173 GLU A CA 1
ATOM 1347 C C . GLU A 1 173 ? -5.893 -4.070 3.726 1.00 94.00 173 GLU A C 1
ATOM 1349 O O . GLU A 1 173 ? -5.505 -3.212 2.936 1.00 94.00 173 GLU A O 1
ATOM 1354 N N . SER A 1 174 ? -5.916 -3.831 5.044 1.00 94.31 174 SER A N 1
ATOM 1355 C CA . SER A 1 174 ? -5.397 -2.572 5.601 1.00 94.31 174 SER A CA 1
ATOM 1356 C C . SER A 1 174 ? -3.892 -2.426 5.336 1.00 94.31 174 SER A C 1
ATOM 1358 O O . SER A 1 174 ? -3.117 -3.337 5.630 1.00 94.31 174 SER A O 1
ATOM 1360 N N . SER A 1 175 ? -3.448 -1.263 4.854 1.00 92.19 175 SER A N 1
ATOM 1361 C CA . SER A 1 175 ? -2.028 -0.894 4.721 1.00 92.19 175 SER A CA 1
ATOM 1362 C C . SER A 1 175 ? -1.334 -0.648 6.070 1.00 92.19 175 SER A C 1
ATOM 1364 O O . SER A 1 175 ? -0.113 -0.478 6.116 1.00 92.19 175 SER A O 1
ATOM 1366 N N . ALA A 1 176 ? -2.093 -0.638 7.168 1.00 93.25 176 ALA A N 1
ATOM 1367 C CA . ALA A 1 176 ? -1.618 -0.487 8.540 1.00 93.25 176 ALA A CA 1
ATOM 1368 C C . ALA A 1 176 ? -2.362 -1.469 9.466 1.00 93.25 176 ALA A C 1
ATOM 1370 O O . ALA A 1 176 ? -2.648 -2.600 9.074 1.00 93.25 176 ALA A O 1
ATOM 1371 N N . ASP A 1 177 ? -2.684 -1.060 10.695 1.00 96.00 177 ASP A N 1
ATOM 1372 C CA . ASP A 1 177 ? -3.596 -1.814 11.558 1.00 96.00 177 ASP A CA 1
ATOM 1373 C C . ASP A 1 177 ? -5.029 -1.805 10.996 1.00 96.00 177 ASP A C 1
ATOM 1375 O O . ASP A 1 177 ? -5.439 -0.878 10.293 1.00 96.00 177 ASP A O 1
ATOM 1379 N N . GLY A 1 178 ? -5.820 -2.832 11.302 1.00 97.12 178 GLY A N 1
ATOM 1380 C CA . GLY A 1 178 ? -7.217 -2.893 10.875 1.00 97.12 178 GLY A CA 1
ATOM 1381 C C . GLY A 1 178 ? -8.108 -1.954 11.680 1.00 97.12 178 GLY A C 1
ATOM 1382 O O . GLY A 1 178 ? -8.572 -0.939 11.169 1.00 97.12 178 GLY A O 1
ATOM 1383 N N . ILE A 1 179 ? -8.341 -2.287 12.948 1.00 95.62 179 ILE A N 1
ATOM 1384 C CA . ILE A 1 179 ? -9.127 -1.462 13.870 1.00 95.62 179 ILE A CA 1
ATOM 1385 C C . ILE A 1 179 ? -8.230 -1.004 15.015 1.00 95.62 179 ILE A C 1
ATOM 1387 O O . ILE A 1 179 ? -7.557 -1.821 15.640 1.00 95.62 179 ILE A O 1
ATOM 1391 N N . TYR A 1 180 ? -8.258 0.285 15.334 1.00 94.56 180 TYR A N 1
ATOM 1392 C CA . TYR A 1 180 ? -7.570 0.842 16.489 1.00 94.56 180 TYR A CA 1
ATOM 1393 C C . TYR A 1 180 ? -8.541 1.572 17.409 1.00 94.56 180 TYR A C 1
ATOM 1395 O O . TYR A 1 180 ? -9.111 2.599 17.051 1.00 94.56 180 TYR A O 1
ATOM 1403 N N . VAL A 1 181 ? -8.711 1.045 18.620 1.00 90.50 181 VAL A N 1
ATOM 1404 C CA . VAL A 1 181 ? -9.497 1.670 19.687 1.00 90.50 181 VAL A CA 1
ATOM 1405 C C . VAL A 1 181 ? -8.542 2.307 20.688 1.00 90.50 181 VAL A C 1
ATOM 1407 O O . VAL A 1 181 ? -8.001 1.638 21.575 1.00 90.50 181 VAL A O 1
ATOM 1410 N N . ARG A 1 182 ? -8.335 3.617 20.544 1.00 86.12 182 ARG A N 1
ATOM 1411 C CA . ARG A 1 182 ? -7.361 4.387 21.326 1.00 86.12 182 ARG A CA 1
ATOM 1412 C C . ARG A 1 182 ? -7.782 4.514 22.787 1.00 86.12 182 ARG A C 1
ATOM 1414 O O . ARG A 1 182 ? -6.990 4.217 23.674 1.00 86.12 182 ARG A O 1
ATOM 1421 N N . LEU A 1 183 ? -9.014 4.940 23.051 1.00 80.19 183 LEU A N 1
ATOM 1422 C CA . LEU A 1 183 ? -9.588 5.005 24.397 1.00 80.19 183 LEU A CA 1
ATOM 1423 C C . LEU A 1 183 ? -10.956 4.342 24.411 1.00 80.19 183 LEU A C 1
ATOM 1425 O O . LEU A 1 183 ? -11.684 4.375 23.423 1.00 80.19 183 LEU A O 1
ATOM 1429 N N . ASN A 1 184 ? -11.314 3.778 25.558 1.00 73.12 184 ASN A N 1
ATOM 1430 C CA . ASN A 1 184 ? -12.641 3.244 25.809 1.00 73.12 184 ASN A CA 1
ATOM 1431 C C . ASN A 1 184 ? -13.267 3.986 26.991 1.00 73.12 184 ASN A C 1
ATOM 1433 O O . ASN A 1 184 ? -12.560 4.314 27.949 1.00 73.12 184 ASN A O 1
ATOM 1437 N N . HIS A 1 185 ? -14.571 4.254 26.935 1.00 71.31 185 HIS A N 1
ATOM 1438 C CA . HIS A 1 185 ? -15.245 4.919 28.042 1.00 71.31 185 HIS A CA 1
ATOM 1439 C C . HIS A 1 185 ? -15.261 4.015 29.297 1.00 71.31 185 HIS A C 1
ATOM 1441 O O . HIS A 1 185 ? -15.725 2.879 29.231 1.00 71.31 185 HIS A O 1
ATOM 1447 N N . PRO A 1 186 ? -14.778 4.492 30.460 1.00 63.47 186 PRO A N 1
ATOM 1448 C CA . PRO A 1 186 ? -14.445 3.625 31.595 1.00 63.47 186 PRO A CA 1
ATOM 1449 C C . PRO A 1 186 ? -15.637 3.130 32.414 1.00 63.47 186 PRO A C 1
ATOM 1451 O O . PRO A 1 186 ? -15.480 2.237 33.241 1.00 63.47 186 PRO A O 1
ATOM 1454 N N . TYR A 1 187 ? -16.818 3.714 32.205 1.00 63.44 187 TYR A N 1
ATOM 1455 C CA . TYR A 1 187 ? -18.045 3.351 32.922 1.00 63.44 187 TYR A CA 1
ATOM 1456 C C . TYR A 1 187 ? -19.123 2.740 32.020 1.00 63.44 187 TYR A C 1
ATOM 1458 O O . TYR A 1 187 ? -20.277 2.637 32.431 1.00 63.44 187 TYR A O 1
ATOM 1466 N N . THR A 1 188 ? -18.775 2.364 30.788 1.00 63.94 188 THR A N 1
ATOM 1467 C CA . THR A 1 188 ? -19.693 1.684 29.865 1.00 63.94 188 THR A CA 1
ATOM 1468 C C . THR A 1 188 ? -19.078 0.379 29.389 1.00 63.94 188 THR A C 1
ATOM 1470 O O . THR A 1 188 ? -17.884 0.304 29.108 1.00 63.94 188 THR A O 1
ATOM 1473 N N . ASN A 1 189 ? -19.906 -0.660 29.303 1.00 64.38 189 ASN A N 1
ATOM 1474 C CA . ASN A 1 189 ? -19.501 -1.983 28.838 1.00 64.38 189 ASN A CA 1
ATOM 1475 C C . ASN A 1 189 ? -19.441 -1.988 27.302 1.00 64.38 189 ASN A C 1
ATOM 1477 O O . ASN A 1 189 ? -20.250 -2.624 26.633 1.00 64.38 189 ASN A O 1
ATOM 1481 N N . ASN A 1 190 ? -18.530 -1.194 26.735 1.00 70.25 190 ASN A N 1
ATOM 1482 C CA . ASN A 1 190 ? -18.431 -1.046 25.289 1.00 70.25 190 ASN A CA 1
ATOM 1483 C C . ASN A 1 190 ? -17.890 -2.341 24.687 1.00 70.25 190 ASN A C 1
ATOM 1485 O O . ASN A 1 190 ? -16.750 -2.743 24.952 1.00 70.25 190 ASN A O 1
ATOM 1489 N N . ARG A 1 191 ? -18.732 -2.979 23.880 1.00 77.69 191 ARG A N 1
ATOM 1490 C CA . ARG A 1 191 ? -18.497 -4.289 23.289 1.00 77.69 191 ARG A CA 1
ATOM 1491 C C . ARG A 1 191 ? -18.407 -4.161 21.774 1.00 77.69 191 ARG A C 1
ATOM 1493 O O . ARG A 1 191 ? -19.132 -3.380 21.166 1.00 77.69 191 ARG A O 1
ATOM 1500 N N . MET A 1 192 ? -17.514 -4.939 21.174 1.00 88.50 192 MET A N 1
ATOM 1501 C CA . MET A 1 192 ? -17.435 -5.120 19.726 1.00 88.50 192 MET A CA 1
ATOM 1502 C C . MET A 1 192 ? -17.924 -6.518 19.362 1.00 88.50 192 MET A C 1
ATOM 1504 O O . MET A 1 192 ? -17.306 -7.516 19.745 1.00 88.50 192 MET A O 1
ATOM 1508 N N . GLU A 1 193 ? -19.006 -6.610 18.600 1.00 93.25 193 GLU A N 1
ATOM 1509 C CA . GLU A 1 193 ? -19.572 -7.895 18.186 1.00 93.25 193 GLU A CA 1
ATOM 1510 C C . GLU A 1 193 ? -19.460 -8.118 16.679 1.00 93.25 193 GLU A C 1
ATOM 1512 O O . GLU A 1 193 ? -19.626 -7.189 15.895 1.00 93.25 193 GLU A O 1
ATOM 1517 N N . HIS A 1 194 ? -19.219 -9.353 16.240 1.00 96.00 194 HIS A N 1
ATOM 1518 C CA . HIS A 1 194 ? -19.197 -9.692 14.809 1.00 96.00 194 HIS A CA 1
ATOM 1519 C C . HIS A 1 194 ? -18.231 -8.808 13.993 1.00 96.00 194 HIS A C 1
ATOM 1521 O O . HIS A 1 194 ? -18.509 -8.445 12.850 1.00 96.00 194 HIS A O 1
ATOM 1527 N N . CYS A 1 195 ? -17.109 -8.413 14.602 1.00 95.75 195 CYS A N 1
ATOM 1528 C CA . CYS A 1 195 ? -16.100 -7.573 13.971 1.00 95.75 195 CYS A CA 1
ATOM 1529 C C . CYS A 1 195 ? -14.975 -8.442 13.413 1.00 95.75 195 CYS A C 1
ATOM 1531 O O . CYS A 1 195 ? -14.372 -9.238 14.130 1.00 95.75 195 CYS A O 1
ATOM 1533 N N . ASN A 1 196 ? -14.681 -8.298 12.131 1.00 97.38 196 ASN A N 1
ATOM 1534 C CA . ASN A 1 196 ? -13.757 -9.165 11.426 1.00 97.38 196 ASN A CA 1
ATOM 1535 C C . ASN A 1 196 ? -12.654 -8.352 10.758 1.00 97.38 196 ASN A C 1
ATOM 1537 O O . ASN A 1 196 ? -12.935 -7.384 10.062 1.00 97.38 196 ASN A O 1
ATOM 1541 N N . VAL A 1 197 ? -11.401 -8.754 10.950 1.00 98.00 197 VAL A N 1
ATOM 1542 C CA . VAL A 1 197 ? -10.249 -8.117 10.308 1.00 98.00 197 VAL A CA 1
ATOM 1543 C C . VAL A 1 197 ? -9.359 -9.170 9.673 1.00 98.00 197 VAL A C 1
ATOM 1545 O O . VAL A 1 197 ? -8.925 -10.116 10.343 1.00 98.00 197 VAL A O 1
ATOM 1548 N N . TYR A 1 198 ? -9.070 -8.976 8.388 1.00 97.06 198 TYR A N 1
ATOM 1549 C CA . TYR A 1 198 ? -8.273 -9.895 7.589 1.00 97.06 198 TYR A CA 1
ATOM 1550 C C . TYR A 1 198 ? -7.187 -9.169 6.797 1.00 97.06 198 TYR A C 1
ATOM 1552 O O . TYR A 1 198 ? -7.461 -8.163 6.141 1.00 97.06 198 TYR A O 1
ATOM 1560 N N . ARG A 1 199 ? -5.988 -9.762 6.742 1.00 95.44 199 ARG A N 1
ATOM 1561 C CA . ARG A 1 199 ? -4.920 -9.353 5.810 1.00 95.44 199 ARG A CA 1
ATOM 1562 C C . ARG A 1 199 ? -4.446 -7.907 5.980 1.00 95.44 199 ARG A C 1
ATOM 1564 O O . ARG A 1 199 ? -4.061 -7.271 5.005 1.00 95.44 199 ARG A O 1
ATOM 1571 N N . SER A 1 200 ? -4.450 -7.394 7.209 1.00 95.12 200 SER A N 1
ATOM 1572 C CA . SER A 1 200 ? -3.814 -6.116 7.540 1.00 95.12 200 SER A CA 1
ATOM 1573 C C . SER A 1 200 ? -2.288 -6.241 7.528 1.00 95.12 200 SER A C 1
ATOM 1575 O O . SER A 1 200 ? -1.746 -7.223 8.033 1.00 95.12 200 SER A O 1
ATOM 1577 N N . GLN A 1 201 ? -1.586 -5.227 7.016 1.00 92.69 201 GLN A N 1
ATOM 1578 C CA . GLN A 1 201 ? -0.120 -5.137 7.065 1.00 92.69 201 GLN A CA 1
ATOM 1579 C C . GLN A 1 201 ? 0.414 -4.855 8.479 1.00 92.69 201 GLN A C 1
ATOM 1581 O O . GLN A 1 201 ? 1.585 -5.097 8.763 1.00 92.69 201 GLN A O 1
ATOM 1586 N N . GLY A 1 202 ? -0.436 -4.344 9.369 1.00 93.88 202 GLY A N 1
ATOM 1587 C CA . GLY A 1 202 ? -0.188 -4.225 10.800 1.00 93.88 202 GLY A CA 1
ATOM 1588 C C . GLY A 1 202 ? -0.892 -5.325 11.595 1.00 93.88 202 GLY A C 1
ATOM 1589 O O . GLY A 1 202 ? -0.875 -6.506 11.244 1.00 93.88 202 GLY A O 1
ATOM 1590 N N . ASN A 1 203 ? -1.510 -4.924 12.699 1.00 96.38 203 ASN A N 1
ATOM 1591 C CA . ASN A 1 203 ? -2.318 -5.772 13.563 1.00 96.38 203 ASN A CA 1
ATOM 1592 C C . ASN A 1 203 ? -3.784 -5.819 13.100 1.00 96.38 203 ASN A C 1
ATOM 1594 O O . ASN A 1 203 ? -4.263 -4.944 12.380 1.00 96.38 203 ASN A O 1
ATOM 1598 N N . GLY A 1 204 ? -4.534 -6.818 13.563 1.00 96.81 204 GLY A N 1
ATOM 1599 C CA . GLY A 1 204 ? -5.977 -6.899 13.341 1.00 96.81 204 GLY A CA 1
ATOM 1600 C C . GLY A 1 204 ? -6.743 -5.855 14.159 1.00 96.81 204 GLY A C 1
ATOM 1601 O O . GLY A 1 204 ? -7.336 -4.931 13.605 1.00 96.81 204 GLY A O 1
ATOM 1602 N N . LEU A 1 205 ? -6.700 -5.995 15.484 1.00 95.12 205 LEU A N 1
ATOM 1603 C CA . LEU A 1 205 ? -7.259 -5.050 16.451 1.00 95.12 205 LEU A CA 1
ATOM 1604 C C . LEU A 1 205 ? -6.167 -4.570 17.407 1.00 95.12 205 LEU A C 1
ATOM 1606 O O . LEU A 1 205 ? -5.490 -5.379 18.037 1.00 95.12 205 LEU A O 1
ATOM 1610 N N . VAL A 1 206 ? -6.039 -3.257 17.550 1.00 94.38 206 VAL A N 1
ATOM 1611 C CA . VAL A 1 206 ? -5.180 -2.615 18.544 1.00 94.38 206 VAL A CA 1
ATOM 1612 C C . VAL A 1 206 ? -6.058 -1.885 19.551 1.00 94.38 206 VAL A C 1
ATOM 1614 O O . VAL A 1 206 ? -6.990 -1.172 19.178 1.00 94.38 206 VAL A O 1
ATOM 1617 N N . THR A 1 207 ? -5.766 -2.027 20.838 1.00 90.12 207 THR A N 1
ATOM 1618 C CA . THR A 1 207 ? -6.396 -1.197 21.864 1.00 90.12 207 THR A CA 1
ATOM 1619 C C . THR A 1 207 ? -5.423 -0.809 22.960 1.00 90.12 207 THR A C 1
ATOM 1621 O O . THR A 1 207 ? -4.541 -1.585 23.317 1.00 90.12 207 THR A O 1
ATOM 1624 N N . ARG A 1 208 ? -5.596 0.389 23.525 1.00 82.00 208 ARG A N 1
ATOM 1625 C CA . ARG A 1 208 ? -4.878 0.796 24.742 1.00 82.00 208 ARG A CA 1
ATOM 1626 C C . ARG A 1 208 ? -5.670 0.580 26.024 1.00 82.00 208 ARG A C 1
ATOM 1628 O O . ARG A 1 208 ? -5.223 0.963 27.103 1.00 82.00 208 ARG A O 1
ATOM 1635 N N . TYR A 1 209 ? -6.859 -0.017 25.928 1.00 75.69 209 TYR A N 1
ATOM 1636 C CA . TYR A 1 209 ? -7.760 -0.173 27.062 1.00 75.69 209 TYR A CA 1
ATOM 1637 C C . TYR A 1 209 ? -7.963 -1.648 27.451 1.00 75.69 209 TYR A C 1
ATOM 1639 O O . TYR A 1 209 ? -8.329 -2.453 26.596 1.00 75.69 209 TYR A O 1
ATOM 1647 N N . PRO A 1 210 ? -7.764 -2.023 28.730 1.00 69.31 210 PRO A N 1
ATOM 1648 C CA . PRO A 1 210 ? -7.718 -3.428 29.144 1.00 69.31 210 PRO A CA 1
ATOM 1649 C C . PRO A 1 210 ? -9.080 -4.137 29.176 1.00 69.31 210 PRO A C 1
ATOM 1651 O O . PRO A 1 210 ? -9.113 -5.357 29.294 1.00 69.31 210 PRO A O 1
ATOM 1654 N N . PHE A 1 211 ? -10.196 -3.404 29.087 1.00 72.81 211 PHE A N 1
ATOM 1655 C CA . PHE A 1 211 ? -11.550 -3.964 29.237 1.00 72.81 211 PHE A CA 1
ATOM 1656 C C . PHE A 1 211 ? -12.405 -3.856 27.968 1.00 72.81 211 PHE A C 1
ATOM 1658 O O . PHE A 1 211 ? -13.628 -3.804 28.047 1.00 72.81 211 PHE A O 1
ATOM 1665 N N . LEU A 1 212 ? -11.785 -3.766 26.787 1.00 81.62 212 LEU A N 1
ATOM 1666 C CA . LEU A 1 212 ? -12.531 -3.879 25.535 1.00 81.62 212 LEU A CA 1
ATOM 1667 C C . LEU A 1 212 ? -13.011 -5.327 25.358 1.00 81.62 212 LEU A C 1
ATOM 1669 O O . LEU A 1 212 ? -12.204 -6.233 25.152 1.00 81.62 212 LEU A O 1
ATOM 1673 N N . GLU A 1 213 ? -14.322 -5.543 25.424 1.00 83.75 213 GLU A N 1
ATOM 1674 C CA . GLU A 1 213 ? -14.916 -6.856 25.185 1.00 83.75 213 GLU A CA 1
ATOM 1675 C C . GLU A 1 213 ? -15.147 -7.071 23.687 1.00 83.75 213 GLU A C 1
ATOM 1677 O O . GLU A 1 213 ? -15.724 -6.223 23.003 1.00 83.75 213 GLU A O 1
ATOM 1682 N N . THR A 1 214 ? -14.742 -8.232 23.171 1.00 88.25 214 THR A N 1
ATOM 1683 C CA . THR A 1 214 ? -15.057 -8.646 21.798 1.00 88.25 214 THR A CA 1
ATOM 1684 C C . THR A 1 214 ? -15.820 -9.965 21.810 1.00 88.25 214 THR A C 1
ATOM 1686 O O . THR A 1 214 ? -15.556 -10.830 22.646 1.00 88.25 214 THR A O 1
ATOM 1689 N N . ALA A 1 215 ? -16.786 -10.136 20.908 1.00 92.25 215 ALA A N 1
ATOM 1690 C CA . ALA A 1 215 ? -17.534 -11.383 20.785 1.00 92.25 215 ALA A CA 1
ATOM 1691 C C . ALA A 1 215 ? -17.866 -11.713 19.332 1.00 92.25 215 ALA A C 1
ATOM 1693 O O . ALA A 1 215 ? -18.217 -10.833 18.555 1.00 92.25 215 ALA A O 1
ATOM 1694 N N . TYR A 1 216 ? -17.788 -12.998 18.976 1.00 95.31 216 TYR A N 1
ATOM 1695 C CA . TYR A 1 216 ? -18.067 -13.478 17.613 1.00 95.31 216 TYR A CA 1
ATOM 1696 C C . TYR A 1 216 ? -17.219 -12.779 16.530 1.00 95.31 216 TYR A C 1
ATOM 1698 O O . TYR A 1 216 ? -17.635 -12.660 15.382 1.00 95.31 216 TYR A O 1
ATOM 1706 N N . SER A 1 217 ? -16.031 -12.310 16.913 1.00 95.25 217 SER A N 1
ATOM 1707 C CA . SER A 1 217 ? -15.124 -11.496 16.101 1.00 95.25 217 SER A CA 1
ATOM 1708 C C . SER A 1 217 ? -13.897 -12.311 15.689 1.00 95.25 217 SER A C 1
ATOM 1710 O O . SER A 1 217 ? -13.404 -13.122 16.475 1.00 95.25 217 SER A O 1
ATOM 1712 N N . THR A 1 218 ? -13.389 -12.100 14.473 1.00 96.38 218 THR A N 1
ATOM 1713 C CA . THR A 1 218 ? -12.234 -12.839 13.932 1.00 96.38 218 THR A CA 1
ATOM 1714 C C . THR A 1 218 ? -11.140 -11.888 13.467 1.00 96.38 218 THR A C 1
ATOM 1716 O O . THR A 1 218 ? -11.362 -11.086 12.569 1.00 96.38 218 THR A O 1
ATOM 1719 N N . PHE A 1 219 ? -9.926 -12.041 13.996 1.00 96.44 219 PHE A N 1
ATOM 1720 C CA . PHE A 1 219 ? -8.758 -11.261 13.579 1.00 96.44 219 PHE A CA 1
ATOM 1721 C C . PHE A 1 219 ? -7.649 -12.214 13.117 1.00 96.44 219 PHE A C 1
ATOM 1723 O O . PHE A 1 219 ? -6.943 -12.788 13.947 1.00 96.44 219 PHE A O 1
ATOM 1730 N N . ARG A 1 220 ? -7.514 -12.441 11.805 1.00 96.25 220 ARG A N 1
ATOM 1731 C CA . ARG A 1 220 ? -6.587 -13.453 11.254 1.00 96.25 220 ARG A CA 1
ATOM 1732 C C . ARG A 1 220 ? -5.893 -12.986 9.980 1.00 96.25 220 ARG A C 1
ATOM 1734 O O . ARG A 1 220 ? -6.314 -12.020 9.358 1.00 96.25 220 ARG A O 1
ATOM 1741 N N . ASP A 1 221 ? -4.846 -13.707 9.594 1.00 96.44 221 ASP A N 1
ATOM 1742 C CA . ASP A 1 221 ? -4.039 -13.448 8.394 1.00 96.44 221 ASP A CA 1
ATOM 1743 C C . ASP A 1 221 ? -3.412 -12.041 8.354 1.00 96.44 221 ASP A C 1
ATOM 1745 O O . ASP A 1 221 ? -3.125 -11.537 7.278 1.00 96.44 221 ASP A O 1
ATOM 1749 N N . ASN A 1 222 ? -3.218 -11.395 9.509 1.00 95.88 222 ASN A N 1
ATOM 1750 C CA . ASN A 1 222 ? -2.558 -10.090 9.610 1.00 95.88 222 ASN A CA 1
ATOM 1751 C C . ASN A 1 222 ? -1.036 -10.282 9.717 1.00 95.88 222 ASN A C 1
ATOM 1753 O O . ASN A 1 222 ? -0.592 -11.265 10.310 1.00 95.88 222 ASN A O 1
ATOM 1757 N N . SER A 1 223 ? -0.247 -9.357 9.168 1.00 95.38 223 SER A N 1
ATOM 1758 C CA . SER A 1 223 ? 1.220 -9.461 9.126 1.00 95.38 223 SER A CA 1
ATOM 1759 C C . SER A 1 223 ? 1.874 -9.364 10.510 1.00 95.38 223 SER A C 1
ATOM 1761 O O . SER A 1 223 ? 2.957 -9.914 10.706 1.00 95.38 223 SER A O 1
ATOM 1763 N N . LEU A 1 224 ? 1.233 -8.677 11.466 1.00 94.75 224 LEU A N 1
ATOM 1764 C CA . LEU A 1 224 ? 1.632 -8.656 12.878 1.00 94.75 224 LEU A CA 1
ATOM 1765 C C . LEU A 1 224 ? 0.718 -9.574 13.712 1.00 94.75 224 LEU A C 1
ATOM 1767 O O . LEU A 1 224 ? 0.631 -10.772 13.455 1.00 94.75 224 LEU A O 1
ATOM 1771 N N . SER A 1 225 ? 0.034 -9.041 14.726 1.00 95.31 225 SER A N 1
ATOM 1772 C CA . SER A 1 225 ? -0.840 -9.823 15.606 1.00 95.31 225 SER A CA 1
ATOM 1773 C C . SER A 1 225 ? -2.307 -9.717 15.191 1.00 95.31 225 SER A C 1
ATOM 1775 O O . SER A 1 225 ? -2.753 -8.693 14.682 1.00 95.31 225 SER A O 1
ATOM 1777 N N . GLY A 1 226 ? -3.117 -10.738 15.487 1.00 93.38 226 GLY A N 1
ATOM 1778 C CA . GLY A 1 226 ? -4.578 -10.618 15.386 1.00 93.38 226 GLY A CA 1
ATOM 1779 C C . GLY A 1 226 ? -5.140 -9.576 16.362 1.00 93.38 226 GLY A C 1
ATOM 1780 O O . GLY A 1 226 ? -5.964 -8.749 15.985 1.00 93.38 226 GLY A O 1
ATOM 1781 N N . PHE A 1 227 ? -4.638 -9.567 17.595 1.00 91.94 227 PHE A N 1
ATOM 1782 C CA . PHE A 1 227 ? -5.013 -8.617 18.637 1.00 91.94 227 PHE A CA 1
ATOM 1783 C C . PHE A 1 227 ? -3.772 -8.129 19.384 1.00 91.94 227 PHE A C 1
ATOM 1785 O O . PHE A 1 227 ? -2.914 -8.940 19.737 1.00 91.94 227 PHE A O 1
ATOM 1792 N N . THR A 1 228 ? -3.713 -6.828 19.662 1.00 91.94 228 THR A N 1
ATOM 1793 C CA . THR A 1 228 ? -2.625 -6.186 20.400 1.00 91.94 228 THR A CA 1
ATOM 1794 C C . THR A 1 228 ? -3.189 -5.232 21.447 1.00 91.94 228 THR A C 1
ATOM 1796 O O . THR A 1 228 ? -4.023 -4.378 21.150 1.00 91.94 228 THR A O 1
ATOM 1799 N N . TYR A 1 229 ? -2.690 -5.359 22.677 1.00 89.06 229 TYR A N 1
ATOM 1800 C CA . TYR A 1 229 ? -2.957 -4.428 23.768 1.00 89.06 229 TYR A CA 1
ATOM 1801 C C . TYR A 1 229 ? -1.700 -3.601 24.066 1.00 89.06 229 TYR A C 1
ATOM 1803 O O . TYR A 1 229 ? -0.677 -4.165 24.455 1.00 89.06 229 TYR A O 1
ATOM 1811 N N . ASP A 1 230 ? -1.783 -2.282 23.885 1.00 85.75 230 ASP A N 1
ATOM 1812 C CA . ASP A 1 230 ? -0.696 -1.327 24.140 1.00 85.75 230 ASP A CA 1
ATOM 1813 C C . ASP A 1 230 ? -1.067 -0.381 25.300 1.00 85.75 230 ASP A C 1
ATOM 1815 O O . ASP A 1 230 ? -1.738 0.625 25.086 1.00 85.75 230 ASP A O 1
ATOM 1819 N N . PRO A 1 231 ? -0.659 -0.670 26.547 1.00 81.31 231 PRO A N 1
ATOM 1820 C CA . PRO A 1 231 ? -1.047 0.128 27.709 1.00 81.31 231 PRO A CA 1
ATOM 1821 C C . PRO A 1 231 ? -0.309 1.472 27.832 1.00 81.31 231 PRO A C 1
ATOM 1823 O O . PRO A 1 231 ? -0.509 2.174 28.827 1.00 81.31 231 PRO A O 1
ATOM 1826 N N . PHE A 1 232 ? 0.596 1.821 26.912 1.00 81.50 232 PHE A N 1
ATOM 1827 C CA . PHE A 1 232 ? 1.449 2.993 27.079 1.00 81.50 232 PHE A CA 1
ATOM 1828 C C . PHE A 1 232 ? 0.749 4.285 26.639 1.00 81.50 232 PHE A C 1
ATOM 1830 O O . PHE A 1 232 ? 0.224 4.410 25.533 1.00 81.50 232 PHE A O 1
ATOM 1837 N N . PHE A 1 233 ? 0.793 5.288 27.519 1.00 77.31 233 PHE A N 1
ATOM 1838 C CA . PHE A 1 233 ? 0.305 6.641 27.259 1.00 77.31 233 PHE A CA 1
ATOM 1839 C C . PHE A 1 233 ? 1.437 7.642 27.451 1.00 77.31 233 PHE A C 1
ATOM 1841 O O . PHE A 1 233 ? 2.216 7.542 28.402 1.00 77.31 233 PHE A O 1
ATOM 1848 N N . THR A 1 234 ? 1.503 8.643 26.577 1.00 82.62 234 THR A N 1
ATOM 1849 C CA . THR A 1 234 ? 2.348 9.819 26.813 1.00 82.62 234 THR A CA 1
ATOM 1850 C C . THR A 1 234 ? 1.813 10.636 27.993 1.00 82.62 234 THR A C 1
ATOM 1852 O O . THR A 1 234 ? 0.639 10.540 28.361 1.00 82.62 234 THR A O 1
ATOM 1855 N N . GLU A 1 235 ? 2.652 11.490 28.585 1.00 80.25 235 GLU A N 1
ATOM 1856 C CA . GLU A 1 235 ? 2.230 12.356 29.695 1.00 80.25 235 GLU A CA 1
ATOM 1857 C C . GLU A 1 235 ? 1.051 13.265 29.304 1.00 80.25 235 GLU A C 1
ATOM 1859 O O . GLU A 1 235 ? 0.085 13.391 30.058 1.00 80.25 235 GLU A O 1
ATOM 1864 N N . ALA A 1 236 ? 1.079 13.834 28.093 1.00 77.44 236 ALA A N 1
ATOM 1865 C CA . ALA A 1 236 ? 0.001 14.672 27.571 1.00 77.44 236 ALA A CA 1
ATOM 1866 C C . ALA A 1 236 ? -1.324 13.901 27.443 1.00 77.44 236 ALA A C 1
ATOM 1868 O O . ALA A 1 236 ? -2.379 14.401 27.840 1.00 77.44 236 ALA A O 1
ATOM 1869 N N . GLU A 1 237 ? -1.275 12.663 26.945 1.00 75.56 237 GLU A N 1
ATOM 1870 C CA . GLU A 1 237 ? -2.453 11.797 26.845 1.00 75.56 237 GLU A CA 1
ATOM 1871 C C . GLU A 1 237 ? -2.989 11.421 28.228 1.00 75.56 237 GLU A C 1
ATOM 1873 O O . GLU A 1 237 ? -4.194 11.511 28.463 1.00 75.56 237 GLU A O 1
ATOM 1878 N N . ALA A 1 238 ? -2.108 11.080 29.172 1.00 77.00 238 ALA A N 1
ATOM 1879 C CA . ALA A 1 238 ? -2.491 10.768 30.545 1.00 77.00 238 ALA A CA 1
ATOM 1880 C C . ALA A 1 238 ? -3.158 11.966 31.250 1.00 77.00 238 ALA A C 1
ATOM 1882 O O . ALA A 1 238 ? -4.138 11.790 31.981 1.00 77.00 238 ALA A O 1
ATOM 1883 N N . ILE A 1 239 ? -2.672 13.192 31.017 1.00 76.31 239 ILE A N 1
ATOM 1884 C CA . ILE A 1 239 ? -3.303 14.429 31.509 1.00 76.31 239 ILE A CA 1
ATOM 1885 C C . ILE A 1 239 ? -4.679 14.627 30.864 1.00 76.31 239 ILE A C 1
ATOM 1887 O O . ILE A 1 239 ? -5.639 14.930 31.576 1.00 76.31 239 ILE A O 1
ATOM 1891 N N . GLY A 1 240 ? -4.799 14.419 29.549 1.00 72.50 240 GLY A N 1
ATOM 1892 C CA . GLY A 1 240 ? -6.070 14.503 28.827 1.00 72.50 240 GLY A CA 1
ATOM 1893 C C . GLY A 1 240 ? -7.125 13.550 29.394 1.00 72.50 240 GLY A C 1
ATOM 1894 O O . GLY A 1 240 ? -8.219 13.987 29.751 1.00 72.50 240 GLY A O 1
ATOM 1895 N N . ILE A 1 241 ? -6.763 12.276 29.579 1.00 69.94 241 ILE A N 1
ATOM 1896 C CA . ILE A 1 241 ? -7.629 11.256 30.194 1.00 69.94 241 ILE A CA 1
ATOM 1897 C C . ILE A 1 241 ? -8.015 11.672 31.618 1.00 69.94 241 ILE A C 1
ATOM 1899 O O . ILE A 1 241 ? -9.189 11.631 31.977 1.00 69.94 241 ILE A O 1
ATOM 1903 N N . ARG A 1 242 ? -7.058 12.126 32.439 1.00 71.81 242 ARG A N 1
ATOM 1904 C CA . ARG A 1 242 ? -7.325 12.571 33.818 1.00 71.81 242 ARG A CA 1
ATOM 1905 C C . ARG A 1 242 ? -8.309 13.741 33.872 1.00 71.81 242 ARG A C 1
ATOM 1907 O O . ARG A 1 242 ? -9.190 13.751 34.729 1.00 71.81 242 ARG A O 1
ATOM 1914 N N . ASN A 1 243 ? -8.149 14.732 33.000 1.00 70.00 243 ASN A N 1
ATOM 1915 C CA . ASN A 1 243 ? -9.042 15.889 32.938 1.00 70.00 243 ASN A CA 1
ATOM 1916 C C . ASN A 1 243 ? -10.444 15.478 32.487 1.00 70.00 243 ASN A C 1
ATOM 1918 O O . ASN A 1 243 ? -11.427 15.930 33.070 1.00 70.00 243 ASN A O 1
ATOM 1922 N N . PHE A 1 244 ? -10.532 14.567 31.518 1.00 62.91 244 PHE A N 1
ATOM 1923 C CA . PHE A 1 244 ? -11.797 14.001 31.071 1.00 62.91 244 PHE A CA 1
ATOM 1924 C C . PHE A 1 244 ? -12.515 13.242 32.200 1.00 62.91 244 PHE A C 1
ATOM 1926 O O . PHE A 1 244 ? -13.662 13.557 32.501 1.00 62.91 244 PHE A O 1
ATOM 1933 N N . MET A 1 245 ? -11.818 12.350 32.915 1.00 62.47 245 MET A N 1
ATOM 1934 C CA . MET A 1 245 ? -12.356 11.623 34.081 1.00 62.47 245 MET A CA 1
ATOM 1935 C C . MET A 1 245 ? -12.863 12.551 35.192 1.00 62.47 245 MET A C 1
ATOM 1937 O O . MET A 1 245 ? -13.747 12.191 35.962 1.00 62.47 245 MET A O 1
ATOM 1941 N N . ARG A 1 246 ? -12.298 13.760 35.296 1.00 63.53 246 ARG A N 1
ATOM 1942 C CA . ARG A 1 246 ? -12.768 14.797 36.225 1.00 63.53 246 ARG A CA 1
ATOM 1943 C C . ARG A 1 246 ? -13.978 15.572 35.689 1.00 63.53 246 ARG A C 1
ATOM 1945 O O . ARG A 1 246 ? -14.757 16.074 36.493 1.00 63.53 246 ARG A O 1
ATOM 1952 N N . SER A 1 247 ? -14.149 15.660 34.368 1.00 53.91 247 SER A N 1
ATOM 1953 C CA . SER A 1 247 ? -15.244 16.385 33.700 1.00 53.91 247 SER A CA 1
ATOM 1954 C C . SER A 1 247 ? -16.606 15.685 33.743 1.00 53.91 247 SER A C 1
ATOM 1956 O O . SER A 1 247 ? -17.619 16.338 33.489 1.00 53.91 247 SER A O 1
ATOM 1958 N N . ASP A 1 248 ? -16.667 14.421 34.188 1.00 48.53 248 ASP A N 1
ATOM 1959 C CA . ASP A 1 248 ? -17.923 13.788 34.629 1.00 48.53 248 ASP A CA 1
ATOM 1960 C C . ASP A 1 248 ? -18.578 14.543 35.810 1.00 48.53 248 ASP A C 1
ATOM 1962 O O . ASP A 1 248 ? -19.743 14.320 36.144 1.00 48.53 248 ASP A O 1
ATOM 1966 N N . GLN A 1 249 ? -17.893 15.545 36.377 1.00 47.50 249 GLN A N 1
ATOM 1967 C CA . GLN A 1 249 ? -18.546 16.689 37.010 1.00 47.50 249 GLN A CA 1
ATOM 1968 C C . GLN A 1 249 ? -18.965 17.746 35.968 1.00 47.50 249 GLN A C 1
ATOM 1970 O O . GLN A 1 249 ? -18.359 18.802 35.840 1.00 47.50 249 GLN A O 1
ATOM 1975 N N . VAL A 1 250 ? -20.064 17.454 35.264 1.00 45.69 250 VAL A N 1
ATOM 1976 C CA . VAL A 1 250 ? -20.955 18.414 34.580 1.00 45.69 250 VAL A CA 1
ATOM 1977 C C . VAL A 1 250 ? -20.273 19.342 33.561 1.00 45.69 250 VAL A C 1
ATOM 1979 O O . VAL A 1 250 ? -20.026 20.513 33.832 1.00 45.69 250 VAL A O 1
ATOM 1982 N N . THR A 1 251 ? -20.132 18.887 32.314 1.00 40.22 251 THR A N 1
ATOM 1983 C CA . THR A 1 251 ? -20.101 19.812 31.165 1.00 40.22 251 THR A CA 1
ATOM 1984 C C . THR A 1 251 ? -21.320 19.559 30.280 1.00 40.22 251 THR A C 1
ATOM 1986 O O . THR A 1 251 ? -21.373 18.596 29.523 1.00 40.22 251 THR A O 1
ATOM 1989 N N . VAL A 1 252 ? -22.343 20.410 30.414 1.00 36.44 252 VAL A N 1
ATOM 1990 C CA . VAL A 1 252 ? -23.531 20.397 29.548 1.00 36.44 252 VAL A CA 1
ATOM 1991 C C . VAL A 1 252 ? -23.239 21.277 28.338 1.00 36.44 252 VAL A C 1
ATOM 1993 O O . VAL A 1 252 ? -23.288 22.502 28.437 1.00 36.44 252 VAL A O 1
ATOM 1996 N N . LEU A 1 253 ? -22.953 20.666 27.191 1.00 33.91 253 LEU A N 1
ATOM 1997 C CA . LEU A 1 253 ? -22.989 21.370 25.912 1.00 33.91 253 LEU A CA 1
ATOM 1998 C C . LEU A 1 253 ? -24.458 21.486 25.482 1.00 33.91 253 LEU A C 1
ATOM 2000 O O . LEU A 1 253 ? -25.138 20.480 25.291 1.00 33.91 253 LEU A O 1
ATOM 2004 N N . LYS A 1 254 ? -24.977 22.717 25.396 1.00 30.41 254 LYS A N 1
ATOM 2005 C CA . LYS A 1 254 ? -26.325 22.982 24.876 1.00 30.41 254 LYS A CA 1
ATOM 2006 C C . LYS A 1 254 ? -26.291 22.965 23.349 1.00 30.41 254 LYS A C 1
ATOM 2008 O O . LYS A 1 254 ? -25.677 23.831 22.736 1.00 30.41 254 LYS A O 1
ATOM 2013 N N . GLU A 1 255 ? -26.983 21.996 22.765 1.00 37.25 255 GLU A N 1
ATOM 2014 C CA . GLU A 1 255 ? -27.248 21.892 21.328 1.00 37.25 255 GLU A CA 1
ATOM 2015 C C . GLU A 1 255 ? -28.268 22.978 20.919 1.00 37.25 255 GLU A C 1
ATOM 2017 O O . GLU A 1 255 ? -29.313 23.132 21.560 1.00 37.25 255 GLU A O 1
ATOM 2022 N N . SER A 1 256 ? -27.979 23.765 19.877 1.00 34.09 256 SER A N 1
ATOM 2023 C CA . SER A 1 256 ? -28.960 24.674 19.274 1.00 34.09 256 SER A CA 1
ATOM 2024 C C . SER A 1 256 ? -29.810 23.910 18.257 1.00 34.09 256 SER A C 1
ATOM 2026 O O . SER A 1 256 ? -29.266 23.415 17.280 1.00 34.09 256 SER A O 1
ATOM 2028 N N . GLN A 1 257 ? -31.116 23.834 18.531 1.00 39.78 257 GLN A N 1
ATOM 2029 C CA . GLN A 1 257 ? -32.236 23.373 17.689 1.00 39.78 257 GLN A CA 1
ATOM 2030 C C . GLN A 1 257 ? -31.940 22.297 16.622 1.00 39.78 257 GLN A C 1
ATOM 2032 O O . GLN A 1 257 ? -31.376 22.546 15.563 1.00 39.78 257 GLN A O 1
ATOM 2037 N N . SER A 1 258 ? -32.450 21.097 16.902 1.00 42.50 258 SER A N 1
ATOM 2038 C CA . SER A 1 258 ? -32.451 19.905 16.053 1.00 42.50 258 SER A CA 1
ATOM 2039 C C . SER A 1 258 ? -33.293 20.050 14.777 1.00 42.50 258 SER A C 1
ATOM 2041 O O . SER A 1 258 ? -34.456 20.452 14.852 1.00 42.50 258 SER A O 1
ATOM 2043 N N . PHE A 1 259 ? -32.762 19.577 13.648 1.00 40.16 259 PHE A N 1
ATOM 2044 C CA . PHE A 1 259 ? -33.547 19.139 12.487 1.00 40.16 259 PHE A CA 1
ATOM 2045 C C . PHE A 1 259 ? -33.791 17.619 12.567 1.00 40.16 259 PHE A C 1
ATOM 2047 O O . PHE A 1 259 ? -32.931 16.901 13.082 1.00 40.16 259 PHE A O 1
ATOM 2054 N N . PRO A 1 260 ? -34.933 17.096 12.083 1.00 42.31 260 PRO A N 1
ATOM 2055 C CA . PRO A 1 260 ? -35.200 15.664 12.115 1.00 42.31 260 PRO A CA 1
ATOM 2056 C C . PRO A 1 260 ? -34.416 14.953 11.002 1.00 42.31 260 PRO A C 1
ATOM 2058 O O . PRO A 1 260 ? -34.636 15.216 9.823 1.00 42.31 260 PRO A O 1
ATOM 2061 N N . LEU A 1 261 ? -33.527 14.029 11.372 1.00 43.53 261 LEU A N 1
ATOM 2062 C CA . LEU A 1 261 ? -32.893 13.084 10.449 1.00 43.53 261 LEU A CA 1
ATOM 2063 C C . LEU A 1 261 ? -33.308 11.664 10.837 1.00 43.53 261 LEU A C 1
ATOM 2065 O O . LEU A 1 261 ? -32.694 11.021 11.681 1.00 43.53 261 LEU A O 1
ATOM 2069 N N . THR A 1 262 ? -34.376 11.181 10.211 1.00 47.59 262 THR A N 1
ATOM 2070 C CA . THR A 1 262 ? -34.611 9.746 10.029 1.00 47.59 262 THR A CA 1
ATOM 2071 C C . THR A 1 262 ? -34.237 9.404 8.599 1.00 47.59 262 THR A C 1
ATOM 2073 O O . THR A 1 262 ? -35.044 9.597 7.692 1.00 47.59 262 THR A O 1
ATOM 2076 N N . GLN A 1 263 ? -33.017 8.918 8.401 1.00 42.28 263 GLN A N 1
ATOM 2077 C CA . GLN A 1 263 ? -32.643 8.129 7.235 1.00 42.28 263 GLN A CA 1
ATOM 2078 C C . GLN A 1 263 ? -31.442 7.265 7.620 1.00 42.28 263 GLN A C 1
ATOM 2080 O O . GLN A 1 263 ? -30.434 7.778 8.102 1.00 42.28 263 GLN A O 1
ATOM 2085 N N . GLU A 1 264 ? -31.569 5.951 7.439 1.00 38.12 264 GLU A N 1
ATOM 2086 C CA . GLU A 1 264 ? -30.412 5.065 7.367 1.00 38.12 264 GLU A CA 1
ATOM 2087 C C . GLU A 1 264 ? -29.576 5.517 6.170 1.00 38.12 264 GLU A C 1
ATOM 2089 O O . GLU A 1 264 ? -30.024 5.452 5.025 1.00 38.12 264 GLU A O 1
ATOM 2094 N N . ILE A 1 265 ? -28.380 6.031 6.438 1.00 39.97 265 ILE A N 1
ATOM 2095 C CA . ILE A 1 265 ? -27.420 6.354 5.389 1.00 39.97 265 ILE A CA 1
ATOM 2096 C C . ILE A 1 265 ? -26.506 5.145 5.271 1.00 39.97 265 ILE A C 1
ATOM 2098 O O . ILE A 1 265 ? -25.585 4.959 6.064 1.00 39.97 265 ILE A O 1
ATOM 2102 N N . THR A 1 266 ? -26.779 4.298 4.285 1.00 37.47 266 THR A N 1
ATOM 2103 C CA . THR A 1 266 ? -25.810 3.299 3.845 1.00 37.47 266 THR A CA 1
ATOM 2104 C C . THR A 1 266 ? -24.734 4.026 3.046 1.00 37.47 266 THR A C 1
ATOM 2106 O O . THR A 1 266 ? -24.947 4.419 1.900 1.00 37.47 266 THR A O 1
ATOM 2109 N N . LEU A 1 267 ? -23.589 4.265 3.683 1.00 27.47 267 LEU A N 1
ATOM 2110 C CA . LEU A 1 267 ? -22.413 4.834 3.035 1.00 27.47 267 LEU A CA 1
ATOM 2111 C C . LEU A 1 267 ? -21.684 3.723 2.279 1.00 27.47 267 LEU A C 1
ATOM 2113 O O . LEU A 1 267 ? -20.966 2.918 2.867 1.00 27.47 267 LEU A O 1
ATOM 2117 N N . PHE A 1 268 ? -21.883 3.689 0.966 1.00 29.58 268 PHE A N 1
ATOM 2118 C CA . PHE A 1 268 ? -20.992 2.981 0.058 1.00 29.58 268 PHE A CA 1
ATOM 2119 C C . PHE A 1 268 ? -19.874 3.950 -0.321 1.00 29.58 268 PHE A C 1
ATOM 2121 O O . PHE A 1 268 ? -20.074 4.835 -1.150 1.00 29.58 268 PHE A O 1
ATOM 2128 N N . ILE A 1 269 ? -18.721 3.827 0.338 1.00 35.78 269 ILE A N 1
ATOM 2129 C CA . ILE A 1 269 ? -17.487 4.465 -0.125 1.00 35.78 269 ILE A CA 1
ATOM 2130 C C . ILE A 1 269 ? -16.821 3.445 -1.043 1.00 35.78 269 ILE A C 1
ATOM 2132 O O . ILE A 1 269 ? -16.185 2.499 -0.586 1.00 35.78 269 ILE A O 1
ATOM 2136 N N . THR A 1 270 ? -17.057 3.603 -2.337 1.00 31.50 270 THR A N 1
ATOM 2137 C CA . THR A 1 270 ? -16.312 2.931 -3.402 1.00 31.50 270 THR A CA 1
ATOM 2138 C C . THR A 1 270 ? -15.622 4.013 -4.219 1.00 31.50 270 THR A C 1
ATOM 2140 O O . THR A 1 270 ? -16.149 5.125 -4.301 1.00 31.50 270 THR A O 1
ATOM 2143 N N . GLU A 1 271 ? -14.462 3.697 -4.792 1.00 34.97 271 GLU A N 1
ATOM 2144 C CA . GLU A 1 271 ? -13.837 4.542 -5.821 1.00 34.97 271 GLU A CA 1
ATOM 2145 C C . GLU A 1 271 ? -14.785 4.795 -7.004 1.00 34.97 271 GLU A C 1
ATOM 2147 O O . GLU A 1 271 ? -15.562 3.871 -7.356 1.00 34.97 271 GLU A O 1
#

InterPro domains:
  IPR001190 SRCR domain [PF00530] (14-112)
  IPR001190 SRCR domain [PR00258] (10-26)
  IPR001190 SRCR domain [PR00258] (29-40)
  IPR001190 SRCR domain [PR00258] (44-54)
  IPR001190 SRCR domain [PR00258] (77-91)
  IPR001190 SRCR domain [PR00258] (100-112)
  IPR001190 SRCR domain [PS00420] (15-52)
  IPR001190 SRCR domain [PS50287] (10-112)
  IPR001190 SRCR domain [SM00202] (10-112)
  IPR011050 Pectin lyase fold/virulence factor [SSF51126] (154-231)
  IPR012334 Pectin lyase fold [G3DSA:2.160.20.10] (126-253)
  IPR036772 SRCR-like domain superfamily [G3DSA:3.10.250.10] (6-115)
  IPR036772 SRCR-like domain superfamily [SSF56487] (8-112)
  IPR053243 Septate junction maturation regulator [PTHR47653] (9-181)

Organism: Amphioctopus fangsiao (NCBI:txid515817)

Secondary structure (DSSP, 8-state):
--------SEEEES-SSTTEEEEEEEETTEEEEEB-TT--HHHHHHHHHHTT-EE-GGG-S-S--PPPPTTSPEEE-S-B--TT---GGGSB----SS----GGGB-EEEEE---B--EEEPPPP--TTSPPEEEEEEEEESB-EEETTTTEE--SEEESSB-EEEEEEEEES-SS-SEEE--B-TTS--EEES-EEES-SS-SEEES-TT-EEES-EEES-SS-SEEE-----HHHHHHHHHHHHHTS--------PPP-----------

Sequence (271 aa):
TVVENMTFPIRLVDGVTDQEGRLEVELDGTWGTVCNKGWTEQNSIIACNQLGLAYNPRFGQPKVKASAPKSTPILLNWVSCTDEDSDLTKCLSESQNPIHCTHDQDVFLHCQIPTWAGITLAAVPKIKDKQETQLRSILIDRAGMHDHSTMLFSSALQIDYNYYDISNVTVTESSADGIYVRLNHPYTNNRMEHCNVYRSQGNGLVTRYPFLETAYSTFRDNSLSGFTYDPFFTEAEAIGIRNFMRSDQVTVLKESQSFPLTQEITLFITE

Foldseek 3Di:
DDPPPPDQQKAAPPAPDRQKHFIWGHDPNAIAFEFQALPDVQLLQLRQVSVQFGADCVVPFTPDYDQDDQPGDHQFYNFDDDPPDNHSVPGDTDRDPPDPDGSVRTDIGGTHNDAEAADAAEDDDDDPPDDFAEAEQAEQERYFQHDSVVSHGGANYEYCEDRYQAENAEYEQGQEEHYEDEYYDPPDQREHEHYEYAAHQYEDYEYLDPRHHYYNYYQDNYNYYSYYHDVDDDPVRVVVVVV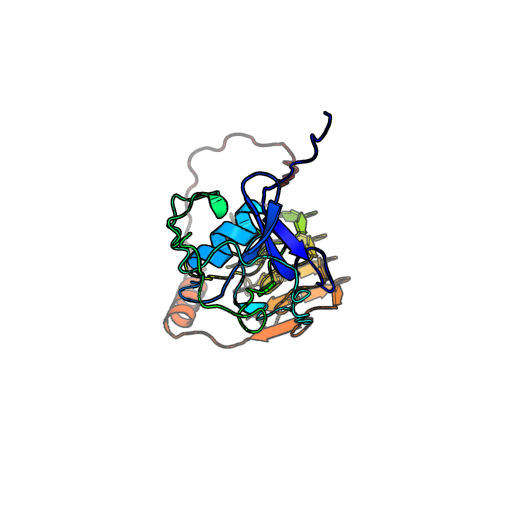VVVCVVDDDDDDDDDDDDDDDDPDDPDD

Radius of gyration: 24.48 Å; chains: 1; bounding box: 61×38×68 Å

pLDDT: mean 81.33, std 18.13, range [27.47, 98.0]